Protein 3VGL (pdb70)

InterPro domains:
  IPR000600 ROK family [PF00480] (4-312)
  IPR000600 ROK family [PTHR18964] (4-310)
  IPR004654 Glucokinase ROK [TIGR00744] (5-311)
  IPR043129 ATPase, nucleotide binding domain [SSF53067] (2-312)
  IPR049874 ROK, conserved site [PS01125] (130-157)

GO terms:
  GO:0042802 identical protein binding (F, IPI)

CATH classification: 3.30.420.40 (+1 more: 3.30.420.40)

Nearest PDB structures (foldseek):
  3vgl-assembly1_A  TM=1.003E+00  e=1.283E-70  Streptomyces griseus subsp. griseus NBRC 13350
  2yhw-assembly1_A-2  TM=8.607E-01  e=1.891E-27  Homo sapiens
  3vov-assembly1_D  TM=7.567E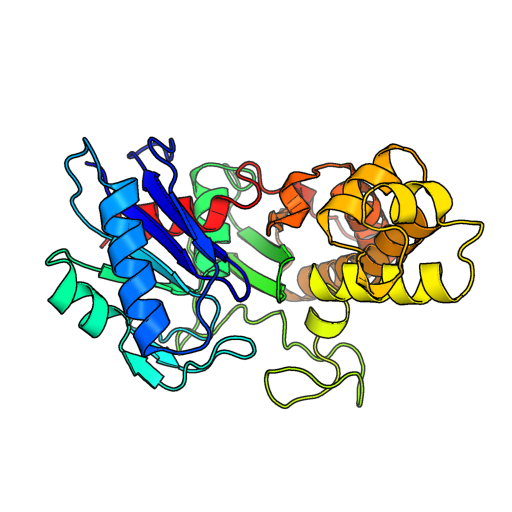-01  e=2.102E-29  Thermus thermophilus HB8
  2aa4-assembly1_B  TM=8.059E-01  e=8.871E-29  Escherichia coli
  1z05-assembly1_A-2  TM=8.069E-01  e=4.339E-24  Vibrio cholerae O1 biovar El Tor str. N16961

Foldseek 3Di:
DWAKFWEADLFKIWMFIADPLLDTDFIDIDTQDQAPVVNLVVVLVRCVRRCVPHDHAAYFYAYQAFAWPQQAFRCDHLRHPGHRHRNQVSNCVVPVHHYGHAHLQQLLVQLCCRNRDVDPFQWEKEWEAAPFIFIWTGHRNDTDQDDTRGPGRQQADAPDVVAPQTSRGDHRGLRCQAHLVNLLVQLLVLCVVCVVLCVQLCVVFVNDSVRRHSVSLLVCVVVPRPSSLVSLLSNLLSLLLSVLVVCVVGVTQEYEYAYQVLVSWCSNQVSNVVNVLVNNPDHPNDDDHYYGYTRCHNCSSRSSSRNVGVVD

Sequence (312 aa):
GLTIGVDIGGTKIAAGVVDEEGRILSTFKVATPPTAEGIVDAICAAVAGASEGHDVEAVGIGAAGYVDDKRATVLFAPNIDWRHEPLKDKVEQRVGLPVVVENDANAAAWGEYRFGAGQGHDDVICITLGTGLGGGIIIGNKLRRGRFGVAAEFGHIRVVPDGLLCGCGSQGCWEQYASGRALVRYAKQRANATPENAAVLLGLGDGSVDGIEGKHISEAARQGDPVAVDSFRELARWAGAGLADLASLFDPSAFIVGGGVSDEGELVLDPIRKSFRRWLIGGEWRPHAQVLAAQLGGKAGLVGAADLARQG

Structure (mmCIF, N/CA/C/O backbone):
data_3VGL
#
_entry.id   3VGL
#
_cell.length_a   69.580
_cell.length_b   87.730
_cell.length_c   125.390
_cell.angle_alpha   90.000
_cell.angle_beta   90.000
_cell.angle_gamma   90.000
#
_symmetry.space_group_name_H-M   'I 2 2 2'
#
loop_
_entity.id
_entity.type
_entity.pdbx_description
1 polymer Glucokinase
2 non-polymer 'ZINC ION'
3 non-polymer 'SODIUM ION'
4 non-polymer beta-D-glucopyranose
5 non-polymer 'PHOSPHOAMINOPHOSPHONIC ACID-ADENYLATE ESTER'
6 water water
#
loop_
_atom_site.group_PDB
_atom_site.id
_atom_site.type_symbol
_atom_site.label_atom_id
_atom_site.label_alt_id
_atom_site.label_comp_id
_atom_site.label_asym_id
_atom_site.label_entity_id
_atom_site.label_seq_id
_atom_site.pdbx_PDB_ins_code
_atom_site.Cartn_x
_atom_site.Cartn_y
_atom_site.Cartn_z
_atom_site.occupancy
_atom_site.B_iso_or_equiv
_atom_site.auth_seq_id
_atom_site.auth_comp_id
_atom_site.auth_asym_id
_atom_site.auth_atom_id
_atom_site.pdbx_PDB_model_num
ATOM 1 N N . GLY A 1 2 ? 11.761 21.435 44.759 1.00 36.42 2 GLY A N 1
ATOM 2 C CA . GLY A 1 2 ? 12.358 20.171 44.243 1.00 35.41 2 GLY A CA 1
ATOM 3 C C . GLY A 1 2 ? 12.558 20.246 42.748 1.00 33.26 2 GLY A C 1
ATOM 4 O O . GLY A 1 2 ? 12.688 21.338 42.178 1.00 34.04 2 GLY A O 1
ATOM 5 N N . LEU A 1 3 ? 12.575 19.083 42.106 1.00 31.63 3 LEU A N 1
ATOM 6 C CA . LEU A 1 3 ? 12.740 19.001 40.658 1.00 28.99 3 LEU A CA 1
ATOM 7 C C . LEU A 1 3 ? 11.409 18.774 39.971 1.00 27.88 3 LEU A C 1
ATOM 8 O O . LEU A 1 3 ? 10.563 18.029 40.457 1.00 28.29 3 LEU A O 1
ATOM 13 N N . THR A 1 4 ? 11.232 19.432 38.831 1.00 25.91 4 THR A N 1
ATOM 14 C CA . THR A 1 4 ? 10.088 19.175 37.959 1.00 25.57 4 THR A CA 1
ATOM 15 C C . THR A 1 4 ? 10.608 18.821 36.578 1.00 24.26 4 THR A C 1
ATOM 16 O O . THR A 1 4 ? 11.799 18.987 36.295 1.00 24.80 4 THR A O 1
ATOM 20 N N . ILE A 1 5 ? 9.722 18.320 35.723 1.00 23.40 5 ILE A N 1
ATOM 21 C CA . ILE A 1 5 ? 10.062 18.067 34.339 1.00 22.96 5 ILE A CA 1
ATOM 22 C C . ILE A 1 5 ? 9.377 19.111 33.478 1.00 22.03 5 ILE A C 1
ATOM 23 O O . ILE A 1 5 ? 8.224 19.425 33.715 1.00 22.15 5 ILE A O 1
ATOM 28 N N . GLY A 1 6 ? 10.110 19.668 32.518 1.00 20.00 6 GLY A N 1
ATOM 29 C CA . GLY A 1 6 ? 9.482 20.489 31.464 1.00 18.84 6 GLY A CA 1
ATOM 30 C C . GLY A 1 6 ? 9.456 19.695 30.167 1.00 18.50 6 GLY A C 1
ATOM 31 O O . GLY A 1 6 ? 10.422 19.003 29.839 1.00 17.87 6 GLY A O 1
ATOM 32 N N . VAL A 1 7 ? 8.344 19.779 29.419 1.00 18.16 7 VAL A N 1
ATOM 33 C CA . VAL A 1 7 ? 8.220 19.128 28.114 1.00 18.79 7 VAL A CA 1
ATOM 34 C C . VAL A 1 7 ? 7.763 20.166 27.087 1.00 18.78 7 VAL A C 1
ATOM 35 O O . VAL A 1 7 ? 6.674 20.734 27.230 1.00 20.75 7 VAL A O 1
ATOM 39 N N . ASP A 1 8 ? 8.590 20.429 26.076 1.00 17.44 8 ASP A N 1
ATOM 40 C CA . ASP A 1 8 ? 8.226 21.402 25.036 1.00 17.51 8 ASP A CA 1
ATOM 41 C C . ASP A 1 8 ? 7.769 20.596 23.840 1.00 17.54 8 ASP A C 1
ATOM 42 O O . ASP A 1 8 ? 8.541 19.806 23.285 1.00 17.82 8 ASP A O 1
ATOM 47 N N . ILE A 1 9 ? 6.493 20.751 23.470 1.00 16.95 9 ILE A N 1
ATOM 48 C CA . ILE A 1 9 ? 5.948 20.044 22.317 1.00 17.29 9 ILE A CA 1
ATOM 49 C C . ILE A 1 9 ? 5.736 21.018 21.174 1.00 16.51 9 ILE A C 1
ATOM 50 O O . ILE A 1 9 ? 4.808 21.848 21.205 1.00 16.33 9 ILE A O 1
ATOM 55 N N . GLY A 1 10 ? 6.613 20.916 20.185 1.00 16.23 10 GLY A N 1
ATOM 56 C CA . GLY A 1 10 ? 6.535 21.808 19.014 1.00 16.45 10 GLY A CA 1
ATOM 57 C C . GLY A 1 10 ? 6.020 21.066 17.795 1.00 16.49 10 GLY A C 1
ATOM 58 O O . GLY A 1 10 ? 5.786 19.863 17.835 1.00 16.83 10 GLY A O 1
ATOM 59 N N . GLY A 1 11 ? 5.827 21.802 16.699 1.00 16.78 11 GLY A N 1
ATOM 60 C CA . GLY A 1 11 ? 5.381 21.196 15.438 1.00 18.44 11 GLY A CA 1
ATOM 61 C C . GLY A 1 11 ? 6.315 20.112 14.912 1.00 19.69 11 GLY A C 1
ATOM 62 O O . GLY A 1 11 ? 5.869 19.200 14.215 1.00 21.98 11 GLY A O 1
ATOM 63 N N . THR A 1 12 ? 7.606 20.206 15.245 1.00 20.08 12 THR A N 1
ATOM 64 C CA . THR A 1 12 ? 8.616 19.301 14.702 1.00 21.31 12 THR A CA 1
ATOM 65 C C . THR A 1 12 ? 9.172 18.386 15.791 1.00 21.18 12 THR A C 1
ATOM 66 O O . THR A 1 12 ? 9.323 17.184 15.570 1.00 21.73 12 THR A O 1
ATOM 70 N N . LYS A 1 13 ? 9.464 18.962 16.959 1.00 20.45 13 LYS A N 1
ATOM 71 C CA . LYS A 1 13 ? 10.219 18.270 18.009 1.00 21.14 13 LYS A CA 1
ATOM 72 C C . LYS A 1 13 ? 9.532 18.302 19.359 1.00 20.19 13 LYS A C 1
ATOM 73 O O . LYS A 1 13 ? 8.898 19.287 19.732 1.00 18.54 13 LYS A O 1
ATOM 79 N N . ILE A 1 14 ? 9.718 17.224 20.115 1.00 20.24 14 ILE A N 1
ATOM 80 C CA . ILE A 1 14 ? 9.405 17.209 21.535 1.00 20.24 14 ILE A CA 1
ATOM 81 C C . ILE A 1 14 ? 10.715 17.163 22.315 1.00 21.06 14 ILE A C 1
ATOM 82 O O . ILE A 1 14 ? 11.610 16.373 21.998 1.00 21.68 14 ILE A O 1
ATOM 87 N N . ALA A 1 15 ? 10.846 18.037 23.306 1.00 20.52 15 ALA A N 1
ATOM 88 C CA . ALA A 1 15 ? 12.027 18.042 24.173 1.00 21.63 15 ALA A CA 1
ATOM 89 C C . ALA A 1 15 ? 11.612 18.105 25.625 1.00 21.67 15 ALA A C 1
ATOM 90 O O . ALA A 1 15 ? 10.754 18.896 26.000 1.00 21.34 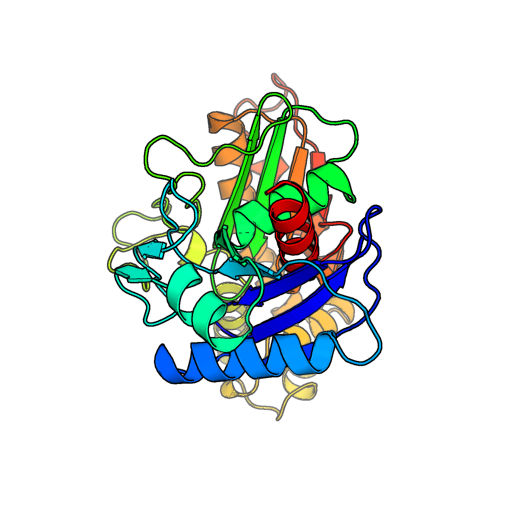15 ALA A O 1
ATOM 92 N N . ALA A 1 16 ? 12.250 17.275 26.455 1.00 22.25 16 ALA A N 1
ATOM 93 C CA . ALA A 1 16 ? 11.938 17.287 27.867 1.00 22.19 16 ALA A CA 1
ATOM 94 C C . ALA A 1 16 ? 13.214 17.286 28.684 1.00 22.04 16 ALA A C 1
ATOM 95 O O . ALA A 1 16 ? 14.282 16.870 28.211 1.00 23.36 16 ALA A O 1
ATOM 97 N N . GLY A 1 17 ? 13.099 17.787 29.900 1.00 20.98 17 GLY A N 1
ATOM 98 C CA . GLY A 1 17 ? 14.217 17.729 30.825 1.00 21.20 17 GLY A CA 1
ATOM 99 C C . GLY A 1 17 ? 13.810 17.995 32.240 1.00 21.43 17 GLY A C 1
ATOM 100 O O . GLY A 1 17 ? 12.802 18.646 32.501 1.00 20.07 17 GLY A O 1
ATOM 101 N N . VAL A 1 18 ? 14.608 17.463 33.169 1.00 21.14 18 VAL A N 1
ATOM 102 C CA . VAL A 1 18 ? 14.461 17.780 34.567 1.00 21.26 18 VAL A CA 1
ATOM 103 C C . VAL A 1 18 ? 15.124 19.129 34.805 1.00 21.68 18 VAL A C 1
ATOM 104 O O . VAL A 1 18 ? 16.214 19.389 34.294 1.00 22.55 18 VAL A O 1
ATOM 108 N N . VAL A 1 19 ? 14.430 19.994 35.527 1.00 22.52 19 VAL A N 1
ATOM 109 C CA . VAL A 1 19 ? 14.898 21.355 35.751 1.00 23.35 19 VAL A CA 1
ATOM 110 C C . VAL A 1 19 ? 14.822 21.649 37.231 1.00 25.33 19 VAL A C 1
ATOM 111 O O . VAL A 1 19 ? 13.801 21.364 37.884 1.00 25.29 19 VAL A O 1
ATOM 115 N N . ASP A 1 20 ? 15.918 22.194 37.768 1.00 26.79 20 ASP A N 1
ATOM 116 C CA . ASP A 1 20 ? 15.955 22.536 39.180 1.00 29.08 20 ASP A CA 1
ATOM 117 C C . ASP A 1 20 ? 15.410 23.929 39.422 1.00 29.83 20 ASP A C 1
ATOM 118 O O . ASP A 1 20 ? 14.953 24.591 38.482 1.00 28.48 20 ASP A O 1
ATOM 123 N N . GLU A 1 21 ? 15.465 24.362 40.681 1.00 31.38 21 GLU A N 1
ATOM 124 C CA . GLU A 1 21 ? 14.859 25.635 41.127 1.00 33.20 21 GLU A CA 1
ATOM 125 C C . GLU A 1 21 ? 15.547 26.870 40.555 1.00 32.63 21 GLU A C 1
ATOM 126 O O . GLU A 1 21 ? 14.951 27.939 40.502 1.00 32.44 21 GLU A O 1
ATOM 132 N N . GLU A 1 22 ? 16.796 26.714 40.122 1.00 33.61 22 GLU A N 1
ATOM 133 C CA . GLU A 1 22 ? 17.565 27.812 39.518 1.00 34.84 22 GLU A CA 1
ATOM 134 C C . GLU A 1 22 ? 17.576 27.738 37.983 1.00 32.68 22 GLU A C 1
ATOM 135 O O . GLU A 1 22 ? 18.339 28.460 37.318 1.00 32.66 22 GLU A O 1
ATOM 141 N N . GLY A 1 23 ? 16.716 26.872 37.435 1.00 31.60 23 GLY A N 1
ATOM 142 C CA . GLY A 1 23 ? 16.563 26.691 35.996 1.00 29.49 23 GLY A CA 1
ATOM 143 C C . GLY A 1 23 ? 17.705 25.945 35.338 1.00 29.69 23 GLY A C 1
ATOM 144 O O . GLY A 1 23 ? 17.886 26.028 34.127 1.00 29.84 23 GLY A O 1
ATOM 145 N N . ARG A 1 24 ? 18.486 25.215 36.131 1.00 29.04 24 ARG A N 1
ATOM 146 C CA . ARG A 1 24 ? 19.528 24.390 35.559 1.00 29.72 24 ARG A CA 1
ATOM 147 C C . ARG A 1 24 ? 18.853 23.164 34.990 1.00 28.49 24 ARG A C 1
ATOM 148 O O . ARG A 1 24 ? 18.001 22.552 35.636 1.00 28.59 24 ARG A O 1
ATOM 156 N N . ILE A 1 25 ? 19.243 22.819 33.775 1.00 27.85 25 ILE A N 1
ATOM 157 C CA . ILE A 1 25 ? 18.751 21.628 33.125 1.00 27.15 25 ILE A CA 1
ATOM 158 C C . ILE A 1 25 ? 19.640 20.452 33.571 1.00 28.06 25 ILE A C 1
ATOM 159 O O . ILE A 1 25 ? 20.872 20.494 33.413 1.00 28.67 25 ILE A O 1
ATOM 164 N N . LEU A 1 26 ? 19.014 19.439 34.166 1.00 27.50 26 LEU A N 1
ATOM 165 C CA . LEU A 1 26 ? 19.741 18.259 34.665 1.00 29.36 26 LEU A CA 1
ATOM 166 C C . LEU A 1 26 ? 19.666 17.025 33.777 1.00 29.03 26 LEU A C 1
ATOM 167 O O . LEU A 1 26 ? 20.413 16.068 33.990 1.00 30.11 26 LEU A O 1
ATOM 172 N N . SER A 1 27 ? 18.752 17.019 32.806 1.00 28.40 27 SER A N 1
ATOM 173 C CA . SER A 1 27 ? 18.665 15.915 31.860 1.00 28.62 27 SER A CA 1
ATOM 174 C C . SER A 1 27 ? 18.038 16.389 30.556 1.00 28.68 27 SER A C 1
ATOM 175 O O . SER A 1 27 ? 17.376 17.420 30.532 1.00 28.46 27 SER A O 1
ATOM 178 N N . THR A 1 28 ? 18.246 15.599 29.504 1.00 30.41 28 THR A N 1
ATOM 179 C CA . THR A 1 28 ? 17.782 15.910 28.148 1.00 31.79 28 THR A CA 1
ATOM 180 C C . THR A 1 28 ? 17.135 14.684 27.526 1.00 31.07 28 THR A C 1
ATOM 181 O O . THR A 1 28 ? 17.681 13.587 27.578 1.00 31.84 28 THR A O 1
ATOM 185 N N . PHE A 1 29 ? 15.958 14.868 26.931 1.00 29.66 29 PHE A N 1
ATOM 186 C CA . PHE A 1 29 ? 15.347 13.831 26.115 1.00 30.03 29 PHE A CA 1
ATOM 187 C C . PHE A 1 29 ? 14.742 14.519 24.898 1.00 28.64 29 PHE A C 1
ATOM 188 O O . PHE A 1 29 ? 14.162 15.583 25.033 1.00 28.88 29 PHE A O 1
ATOM 196 N N . LYS A 1 30 ? 14.944 13.945 23.716 1.00 27.96 30 LYS A N 1
ATOM 197 C CA . LYS A 1 30 ? 14.377 14.497 22.469 1.00 27.56 30 LYS A CA 1
ATOM 198 C C . LYS A 1 30 ? 13.725 13.399 21.645 1.00 26.53 30 LYS A C 1
ATOM 199 O O . LYS A 1 30 ? 14.240 12.284 21.560 1.00 27.30 30 LYS A O 1
ATOM 205 N N . VAL A 1 31 ? 12.591 13.709 21.023 1.00 24.89 31 VAL A N 1
ATOM 206 C CA . VAL A 1 31 ? 11.970 12.786 20.063 1.00 25.01 31 VAL A CA 1
ATOM 207 C C . VAL A 1 31 ? 11.164 13.625 19.080 1.00 24.48 31 VAL A C 1
ATOM 208 O O . VAL A 1 31 ? 10.710 14.702 19.438 1.00 23.71 31 VAL A O 1
ATOM 212 N N . ALA A 1 32 ? 10.976 13.126 17.858 1.00 24.59 32 ALA A N 1
ATOM 213 C CA . ALA A 1 32 ? 10.155 13.831 16.870 1.00 24.06 32 ALA A CA 1
ATOM 214 C C . ALA A 1 32 ? 8.683 13.834 17.290 1.00 23.38 32 ALA A C 1
ATOM 215 O O . ALA A 1 32 ? 8.170 12.862 17.855 1.00 24.40 32 ALA A O 1
ATOM 217 N N . THR A 1 33 ? 8.005 14.942 17.017 1.00 21.88 33 THR A N 1
ATOM 218 C CA . THR A 1 33 ? 6.581 15.043 17.282 1.00 21.44 33 THR A CA 1
ATOM 219 C C . THR A 1 33 ? 5.808 14.145 16.323 1.00 22.65 33 THR A C 1
ATOM 220 O O . THR A 1 33 ? 5.891 14.321 15.106 1.00 23.20 33 THR A O 1
ATOM 224 N N . PRO A 1 34 ? 5.048 13.184 16.870 1.00 22.99 34 PRO A N 1
ATOM 225 C CA . PRO A 1 34 ? 4.225 12.307 16.032 1.00 24.02 34 PRO A CA 1
ATOM 226 C C . PRO A 1 34 ? 3.044 13.052 15.410 1.00 24.74 34 PRO A C 1
ATOM 227 O O . PRO A 1 34 ? 2.648 14.107 15.912 1.00 23.56 34 PRO A O 1
ATOM 231 N N . PRO A 1 35 ? 2.471 12.494 14.326 1.00 25.99 35 PRO A N 1
ATOM 232 C CA . PRO A 1 35 ? 1.405 13.169 13.590 1.00 26.42 35 PRO A CA 1
ATOM 233 C C . PRO A 1 35 ? -0.002 13.129 14.204 1.00 26.93 35 PRO A C 1
ATOM 234 O O . PRO A 1 35 ? -0.874 13.890 13.765 1.00 27.33 35 PRO A O 1
ATOM 238 N N . THR A 1 36 ? -0.243 12.261 15.186 1.00 27.75 36 THR A N 1
ATOM 239 C CA . THR A 1 36 ? -1.587 12.180 15.792 1.00 28.23 36 THR A CA 1
ATOM 240 C C . THR A 1 36 ? -1.561 12.546 17.267 1.00 27.66 36 THR A C 1
ATOM 241 O O . THR A 1 36 ? -0.542 12.369 17.939 1.00 27.43 36 THR A O 1
ATOM 245 N N . ALA A 1 37 ? -2.695 13.036 17.762 1.00 27.86 37 ALA A N 1
ATOM 246 C CA . ALA A 1 37 ? -2.833 13.441 19.158 1.00 28.00 37 ALA A CA 1
ATOM 247 C C . ALA A 1 37 ? -2.550 12.287 20.121 1.00 28.79 37 ALA A C 1
ATOM 248 O O . ALA A 1 37 ? -1.932 12.483 21.173 1.00 28.02 37 ALA A O 1
ATOM 250 N N . GLU A 1 38 ? -3.001 11.085 19.755 1.00 29.43 38 GLU A N 1
ATOM 251 C CA . GLU A 1 38 ? -2.771 9.901 20.585 1.00 30.42 38 GLU A CA 1
ATOM 252 C C . GLU A 1 38 ? -1.285 9.516 20.599 1.00 29.49 38 GLU A C 1
ATOM 253 O O . GLU A 1 38 ? -0.729 9.168 21.650 1.00 29.79 38 GLU A O 1
ATOM 259 N N . GLY A 1 39 ? -0.644 9.593 19.435 1.00 28.25 39 GLY A N 1
ATOM 260 C CA . GLY A 1 39 ? 0.788 9.356 19.327 1.00 26.79 39 GLY A CA 1
ATOM 261 C C . GLY A 1 39 ? 1.584 10.383 20.111 1.00 25.31 39 GLY A C 1
ATOM 262 O O . GLY A 1 39 ? 2.610 10.052 20.709 1.00 25.21 39 GLY A O 1
ATOM 263 N N . ILE A 1 40 ? 1.103 11.628 20.119 1.00 24.33 40 ILE A N 1
ATOM 264 C CA . ILE A 1 40 ? 1.748 12.688 20.918 1.00 23.72 40 ILE A CA 1
ATOM 265 C C . ILE A 1 40 ? 1.674 12.394 22.415 1.00 24.11 40 ILE A C 1
ATOM 266 O O . ILE A 1 40 ? 2.658 12.577 23.127 1.00 23.15 40 ILE A O 1
ATOM 271 N N . VAL A 1 41 ? 0.527 11.922 22.903 1.00 24.50 41 VAL A N 1
ATOM 272 C CA . VAL A 1 41 ? 0.458 11.556 24.323 1.00 24.83 41 VAL A CA 1
ATOM 273 C C . VAL A 1 41 ? 1.457 10.441 24.653 1.00 25.20 41 VAL A C 1
ATOM 274 O O . VAL A 1 41 ? 2.161 10.524 25.662 1.00 24.78 41 VAL A O 1
ATOM 278 N N . ASP A 1 42 ? 1.559 9.431 23.786 1.00 25.35 42 ASP A N 1
ATOM 279 C CA . ASP A 1 42 ? 2.560 8.368 23.953 1.00 26.53 42 ASP A CA 1
ATOM 280 C C . ASP A 1 42 ? 3.980 8.935 24.029 1.00 25.64 42 ASP A C 1
ATOM 281 O O . ASP A 1 42 ? 4.754 8.542 24.897 1.00 25.49 42 ASP A O 1
ATOM 286 N N . ALA A 1 43 ? 4.306 9.856 23.111 1.00 24.77 43 ALA A N 1
ATOM 287 C CA . ALA A 1 43 ? 5.624 10.478 23.051 1.00 23.65 43 ALA A CA 1
ATOM 288 C C . ALA A 1 43 ? 5.915 11.340 24.275 1.00 22.69 43 ALA A C 1
ATOM 289 O O . ALA A 1 43 ? 7.048 11.377 24.749 1.00 22.51 43 ALA A O 1
ATOM 291 N N . ILE A 1 44 ? 4.897 12.042 24.774 1.00 23.06 44 ILE A N 1
ATOM 292 C CA . ILE A 1 44 ? 5.049 12.817 26.016 1.00 22.98 44 ILE A CA 1
ATOM 293 C C . ILE A 1 44 ? 5.410 11.891 27.164 1.00 24.07 44 ILE A C 1
ATOM 294 O O . ILE A 1 44 ? 6.304 12.185 27.951 1.00 24.31 44 ILE A O 1
ATOM 299 N N . CYS A 1 45 ? 4.714 10.767 27.250 1.00 25.03 45 CYS A N 1
ATOM 300 C CA . CYS A 1 45 ? 5.013 9.790 28.289 1.00 26.11 45 CYS A CA 1
ATOM 301 C C . CYS A 1 45 ? 6.431 9.229 28.168 1.00 25.55 45 CYS A C 1
ATOM 302 O O . CYS A 1 45 ? 7.129 9.076 29.185 1.00 25.40 45 CYS A O 1
ATOM 305 N N . ALA A 1 46 ? 6.865 8.946 26.940 1.00 24.66 46 ALA A N 1
ATOM 306 C CA . ALA A 1 46 ? 8.236 8.475 26.695 1.00 24.80 46 ALA A CA 1
ATOM 307 C C . ALA A 1 46 ? 9.274 9.538 27.064 1.00 24.18 46 ALA A C 1
ATOM 308 O O . ALA A 1 46 ? 10.324 9.223 27.644 1.00 24.61 46 ALA A O 1
ATOM 310 N N . ALA A 1 47 ? 8.978 10.787 26.707 1.00 23.21 47 ALA A N 1
ATOM 311 C CA . ALA A 1 47 ? 9.851 11.919 27.047 1.00 23.31 47 ALA A CA 1
ATOM 312 C C . ALA A 1 47 ? 9.979 12.132 28.551 1.00 23.33 47 ALA A C 1
ATOM 313 O O . ALA A 1 47 ? 11.090 12.332 29.077 1.00 23.66 47 ALA A O 1
ATOM 315 N N . VAL A 1 48 ? 8.847 12.090 29.250 1.00 23.25 48 VAL A N 1
ATOM 316 C CA . VAL A 1 48 ? 8.849 12.223 30.708 1.00 23.75 48 VAL A CA 1
ATOM 317 C C . VAL A 1 48 ? 9.654 11.077 31.336 1.00 24.75 48 VAL A C 1
ATOM 318 O O . VAL A 1 48 ? 10.520 11.327 32.169 1.00 24.66 48 VAL A O 1
ATOM 322 N N . ALA A 1 49 ? 9.394 9.845 30.914 1.00 25.05 49 ALA A N 1
ATOM 323 C CA . ALA A 1 49 ? 10.130 8.678 31.434 1.00 26.40 49 ALA A CA 1
ATOM 324 C C . ALA A 1 49 ? 11.645 8.777 31.188 1.00 26.66 49 ALA A C 1
ATOM 325 O O . ALA A 1 49 ? 12.460 8.546 32.103 1.00 27.32 49 ALA A O 1
ATOM 327 N N . GLY A 1 50 ? 12.015 9.145 29.960 1.00 25.90 50 GLY A N 1
ATOM 328 C CA . GLY A 1 50 ? 13.426 9.295 29.591 1.00 25.76 50 GLY A CA 1
ATOM 329 C C . GLY A 1 50 ? 14.143 10.399 30.343 1.00 25.40 50 GLY A C 1
ATOM 330 O O . GLY A 1 50 ? 15.244 10.202 30.864 1.00 26.79 50 GLY A O 1
ATOM 331 N N . ALA A 1 51 ? 13.532 11.580 30.407 1.00 23.83 51 ALA A N 1
ATOM 332 C CA . ALA A 1 51 ? 14.155 12.708 31.111 1.00 23.24 51 ALA A CA 1
ATOM 333 C C . ALA A 1 51 ? 14.219 12.479 32.635 1.00 23.85 51 ALA A C 1
ATOM 334 O O . ALA A 1 51 ? 15.130 12.964 33.311 1.00 24.98 51 ALA A O 1
ATOM 336 N N . SER A 1 52 ? 13.271 11.692 33.150 1.00 24.09 52 SER A N 1
ATOM 337 C CA . SER A 1 52 ? 13.134 11.494 34.592 1.00 25.87 52 SER A CA 1
ATOM 338 C C . SER A 1 52 ? 14.133 10.484 35.139 1.00 25.72 52 SER A C 1
ATOM 339 O O . SER A 1 52 ? 14.295 10.415 36.345 1.00 26.51 52 SER A O 1
ATOM 342 N N . GLU A 1 53 ? 14.778 9.705 34.264 1.00 25.48 53 GLU A N 1
ATOM 343 C CA . GLU A 1 53 ? 15.752 8.667 34.698 1.00 26.21 53 GLU A CA 1
ATOM 344 C C . GLU A 1 53 ? 16.738 9.217 35.705 1.00 25.93 53 GLU A C 1
ATOM 345 O O . GLU A 1 53 ? 17.455 10.164 35.405 1.00 25.24 53 GLU A O 1
ATOM 351 N N . GLY A 1 54 ? 16.781 8.604 36.893 1.00 25.90 54 GLY A N 1
ATOM 352 C CA . GLY A 1 54 ? 17.698 9.012 37.952 1.00 26.50 54 GLY A CA 1
ATOM 353 C C . GLY A 1 54 ? 17.243 10.114 38.881 1.00 26.83 54 GLY A C 1
ATOM 354 O O . GLY A 1 54 ? 17.947 10.438 39.844 1.00 26.12 54 GLY A O 1
ATOM 355 N N . HIS A 1 55 ? 16.074 10.694 38.619 1.00 26.97 55 HIS A N 1
ATOM 356 C CA . HIS A 1 55 ? 15.692 11.907 39.342 1.00 28.26 55 HIS A CA 1
ATOM 357 C C . HIS A 1 55 ? 14.355 11.768 40.039 1.00 29.18 55 HIS A C 1
ATOM 358 O O . HIS A 1 55 ? 13.431 11.168 39.509 1.00 28.98 55 HIS A O 1
ATOM 365 N N . ASP A 1 56 ? 14.259 12.369 41.221 1.00 31.25 56 ASP A N 1
ATOM 366 C CA . ASP A 1 56 ? 12.991 12.457 41.936 1.00 32.94 56 ASP A CA 1
ATOM 367 C C . ASP A 1 56 ? 12.220 13.690 41.428 1.00 32.30 56 ASP A C 1
ATOM 368 O O . ASP A 1 56 ? 12.616 14.826 41.688 1.00 32.79 56 ASP A O 1
ATOM 373 N N . VAL A 1 57 ? 11.132 13.438 40.705 1.00 33.21 57 VAL A N 1
ATOM 374 C CA . VAL A 1 57 ? 10.366 14.484 40.000 1.00 33.23 57 VAL A CA 1
ATOM 375 C C . VAL A 1 57 ? 8.977 14.702 40.615 1.00 33.36 57 VAL A C 1
ATOM 376 O O . VAL A 1 57 ? 8.228 13.744 40.826 1.00 34.40 57 VAL A O 1
ATOM 380 N N . GLU A 1 58 ? 8.633 15.972 40.840 1.00 33.24 58 GLU A N 1
ATOM 381 C CA . GLU A 1 58 ? 7.444 16.387 41.591 1.00 33.44 58 GLU A CA 1
ATOM 382 C C . GLU A 1 58 ? 6.238 16.776 40.720 1.00 32.10 58 GLU A C 1
ATOM 383 O O . GLU A 1 58 ? 5.080 16.642 41.137 1.00 32.15 58 GLU A O 1
ATOM 389 N N . ALA A 1 59 ? 6.512 17.278 39.518 1.00 29.40 59 ALA A N 1
ATOM 390 C CA . ALA A 1 59 ? 5.448 17.748 38.634 1.00 27.91 59 ALA A CA 1
ATOM 391 C C . ALA A 1 59 ? 5.946 17.781 37.206 1.00 25.77 59 ALA A C 1
ATOM 392 O O . ALA A 1 59 ? 7.149 17.734 36.975 1.00 25.58 59 ALA A O 1
ATOM 394 N N . VAL A 1 60 ? 5.014 17.919 36.266 1.00 24.90 60 VAL A N 1
ATOM 395 C CA . VAL A 1 60 ? 5.320 18.026 34.828 1.00 23.36 60 VAL A CA 1
ATOM 396 C C . VAL A 1 60 ? 4.698 19.315 34.292 1.00 23.04 60 VAL A C 1
ATOM 397 O O . VAL A 1 60 ? 3.504 19.552 34.472 1.00 23.60 60 VAL A O 1
ATOM 401 N N . GLY A 1 61 ? 5.513 20.153 33.654 1.00 21.15 61 GLY A N 1
ATOM 402 C CA . GLY A 1 61 ? 4.989 21.312 32.914 1.00 20.89 61 GLY A CA 1
ATOM 403 C C . GLY A 1 61 ? 5.139 21.050 31.432 1.00 19.56 61 GLY A C 1
ATOM 404 O O . GLY A 1 61 ? 6.214 20.684 30.968 1.00 19.53 61 GLY A O 1
ATOM 405 N N . ILE A 1 62 ? 4.066 21.288 30.677 1.00 18.97 62 ILE A N 1
ATOM 406 C CA . ILE A 1 62 ? 4.065 21.107 29.244 1.00 19.16 62 ILE A CA 1
ATOM 407 C C . ILE A 1 62 ? 3.979 22.486 28.611 1.00 18.20 62 ILE A C 1
ATOM 408 O O . ILE A 1 62 ? 3.093 23.271 28.976 1.00 19.71 62 ILE A O 1
ATOM 413 N N . GLY A 1 63 ? 4.918 22.789 27.715 1.00 16.62 63 GLY A N 1
ATOM 414 C CA . GLY A 1 63 ? 4.798 23.972 26.827 1.00 15.85 63 GLY A CA 1
ATOM 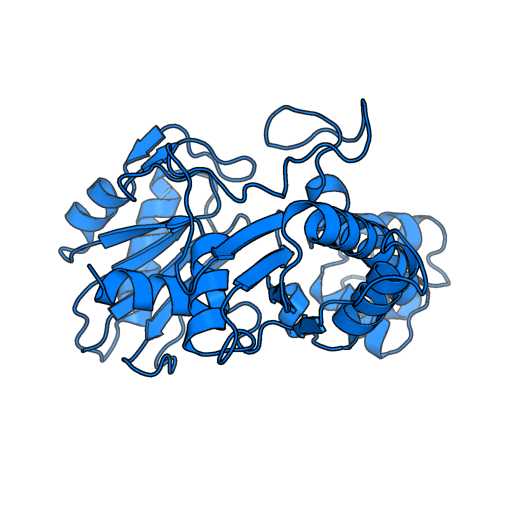415 C C . GLY A 1 63 ? 4.326 23.456 25.478 1.00 15.60 63 GLY A C 1
ATOM 416 O O . GLY A 1 63 ? 5.084 22.779 24.784 1.00 16.39 63 GLY A O 1
ATOM 417 N N . ALA A 1 64 ? 3.076 23.761 25.117 1.00 14.67 64 ALA A N 1
ATOM 418 C CA . ALA A 1 64 ? 2.457 23.177 23.947 1.00 14.86 64 ALA A CA 1
ATOM 419 C C . ALA A 1 64 ? 2.338 24.214 22.840 1.00 14.84 64 ALA A C 1
ATOM 420 O O . ALA A 1 64 ? 1.885 25.312 23.100 1.00 15.29 64 ALA A O 1
ATOM 422 N N . ALA A 1 65 ? 2.689 23.829 21.613 1.00 14.42 65 ALA A N 1
ATOM 423 C CA . ALA A 1 65 ? 2.600 24.734 20.458 1.00 14.24 65 ALA A CA 1
ATOM 424 C C . ALA A 1 65 ? 1.150 24.887 19.953 1.00 14.32 65 ALA A C 1
ATOM 425 O O . ALA A 1 65 ? 0.792 24.434 18.863 1.00 16.10 65 ALA A O 1
ATOM 427 N N . GLY A 1 66 ? 0.327 25.548 20.745 1.00 15.23 66 GLY A N 1
ATOM 428 C CA . GLY A 1 66 ? -1.023 25.869 20.298 1.00 14.63 66 GLY A CA 1
ATOM 429 C C . GLY A 1 66 ? -1.688 26.843 21.238 1.00 15.57 66 GLY A C 1
ATOM 430 O O . GLY A 1 66 ? -1.090 27.281 22.225 1.00 14.41 66 GLY A O 1
ATOM 431 N N . TYR A 1 67 ? -2.947 27.164 20.913 1.00 15.44 67 TYR A N 1
ATOM 432 C CA . TYR A 1 67 ? -3.782 28.052 21.716 1.00 16.46 67 TYR A CA 1
ATOM 433 C C . TYR A 1 67 ? -4.201 27.259 22.954 1.00 17.46 67 TYR A C 1
ATOM 434 O O . TYR A 1 67 ? -4.931 26.275 22.835 1.00 18.88 67 TYR A O 1
ATOM 443 N N . VAL A 1 68 ? -3.700 27.676 24.116 1.00 17.39 68 VAL A N 1
ATOM 444 C CA . VAL A 1 68 ? -4.007 27.022 25.396 1.00 18.69 68 VAL A CA 1
ATOM 445 C C . VAL A 1 68 ? -5.007 27.862 26.184 1.00 20.48 68 VAL A C 1
ATOM 446 O O . VAL A 1 68 ? -4.898 29.096 26.227 1.00 20.00 68 VAL A O 1
ATOM 450 N N . ASP A 1 69 ? -5.959 27.189 26.827 1.00 22.41 69 ASP A N 1
ATOM 451 C CA . ASP A 1 69 ? -7.030 27.870 27.575 1.00 24.72 69 ASP A CA 1
ATOM 452 C C . ASP A 1 69 ? -6.580 28.545 28.882 1.00 24.97 69 ASP A C 1
ATOM 453 O O . ASP A 1 69 ? -5.464 28.324 29.344 1.00 24.45 69 ASP A O 1
ATOM 458 N N . ASP A 1 70 ? -7.453 29.366 29.476 1.00 25.63 70 ASP A N 1
ATOM 459 C CA . ASP A 1 70 ? -7.099 30.138 30.680 1.00 27.43 70 ASP A CA 1
ATOM 460 C C . ASP A 1 70 ? -6.905 29.258 31.923 1.00 27.32 70 ASP A C 1
ATOM 461 O O . ASP A 1 70 ? -6.250 29.662 32.888 1.00 28.58 70 ASP A O 1
ATOM 466 N N . LYS A 1 71 ? -7.482 28.064 31.879 1.00 27.63 71 LYS A N 1
ATOM 467 C CA . LYS A 1 71 ? -7.311 27.065 32.940 1.00 28.80 71 LYS A CA 1
ATOM 468 C C . LYS A 1 71 ? -6.003 26.269 32.811 1.00 28.02 71 LYS A C 1
ATOM 469 O O . LYS A 1 71 ? -5.700 25.424 33.656 1.00 27.64 71 LYS A O 1
ATOM 475 N N . ARG A 1 72 ? -5.230 26.532 31.756 1.00 26.85 72 ARG A N 1
ATOM 476 C CA . ARG A 1 72 ? -3.915 25.895 31.585 1.00 26.29 72 ARG A CA 1
ATOM 477 C C . ARG A 1 72 ? -4.004 24.363 31.587 1.00 26.09 72 ARG A C 1
ATOM 478 O O . ARG A 1 72 ? -3.238 23.669 32.279 1.00 26.18 72 ARG A O 1
ATOM 486 N N . ALA A 1 73 ? -4.953 23.846 30.811 1.00 25.84 73 ALA A N 1
ATOM 487 C CA . ALA A 1 73 ? -5.244 22.413 30.801 1.00 26.46 73 ALA A CA 1
ATOM 488 C C . ALA A 1 73 ? -5.526 21.814 29.425 1.00 26.01 73 ALA A C 1
ATOM 489 O O . ALA A 1 73 ? -5.382 20.604 29.221 1.00 25.33 73 ALA A O 1
ATOM 491 N N . THR A 1 74 ? -5.933 22.664 28.487 1.00 25.55 74 THR A N 1
ATOM 492 C CA . THR A 1 74 ? -6.454 22.213 27.214 1.00 25.28 74 THR A CA 1
ATOM 493 C C . THR A 1 74 ? -5.845 23.012 26.075 1.00 23.55 74 THR A C 1
ATOM 494 O O . THR A 1 74 ? -5.746 24.234 26.155 1.00 23.39 74 THR A O 1
ATOM 498 N N . VAL A 1 75 ? -5.420 22.304 25.034 1.00 22.26 75 VAL A N 1
ATOM 499 C CA . VAL A 1 75 ? -5.016 22.967 23.784 1.00 21.26 75 VAL A CA 1
ATOM 500 C C . VAL A 1 75 ? -6.275 23.172 22.930 1.00 21.70 75 VAL A C 1
ATOM 501 O O . VAL A 1 75 ? -6.784 22.224 22.343 1.00 22.94 75 VAL A O 1
ATOM 505 N N . LEU A 1 76 ? -6.764 24.411 22.888 1.00 22.25 76 LEU A N 1
ATOM 506 C CA . LEU A 1 76 ? -8.005 24.770 22.157 1.00 21.99 76 LEU A CA 1
ATOM 507 C C . LEU A 1 76 ? -7.854 24.548 20.657 1.00 22.36 76 LEU A C 1
ATOM 508 O O . LEU A 1 76 ? -8.759 24.047 19.995 1.00 22.34 76 LEU A O 1
ATOM 513 N N . PHE A 1 77 ? -6.695 24.914 20.118 1.00 21.32 77 PHE A N 1
ATOM 514 C CA . PHE A 1 77 ? -6.520 25.013 18.674 1.00 21.98 77 PHE A CA 1
ATOM 515 C C . PHE A 1 77 ? -5.002 25.009 18.408 1.00 20.69 77 PHE A C 1
ATOM 516 O O . PHE A 1 77 ? -4.260 25.687 19.117 1.00 21.24 77 PHE A O 1
ATOM 524 N N . ALA A 1 78 ? -4.535 24.230 17.428 1.00 20.29 78 ALA A N 1
ATOM 525 C CA . ALA A 1 78 ? -3.113 24.353 16.981 1.00 19.35 78 ALA A CA 1
ATOM 526 C C . ALA A 1 78 ? -2.995 24.358 15.458 1.00 18.68 78 ALA A C 1
ATOM 527 O O . ALA A 1 78 ? -3.604 23.529 14.800 1.00 20.00 78 ALA A O 1
ATOM 529 N N . PRO A 1 79 ? -2.223 25.309 14.887 1.00 16.86 79 PRO A N 1
ATOM 530 C CA . PRO A 1 79 ? -2.131 25.354 13.428 1.00 16.53 79 PRO A CA 1
ATOM 531 C C . PRO A 1 79 ? -1.248 24.287 12.797 1.00 15.75 79 PRO A C 1
ATOM 532 O O . PRO A 1 79 ? -1.469 23.925 11.626 1.00 16.57 79 PRO A O 1
ATOM 536 N N . ASN A 1 80 ? -0.251 23.786 13.532 1.00 15.21 80 ASN A N 1
ATOM 537 C CA . ASN A 1 80 ? 0.747 22.906 12.943 1.00 15.46 80 ASN A CA 1
ATOM 538 C C . ASN A 1 80 ? 0.803 21.524 13.613 1.00 16.90 80 ASN A C 1
ATOM 539 O O . ASN A 1 80 ? 1.675 20.732 13.320 1.00 18.53 80 ASN A O 1
ATOM 544 N N . ILE A 1 81 ? -0.148 21.279 14.508 1.00 18.10 81 ILE A N 1
ATOM 545 C CA . ILE A 1 81 ? -0.289 20.000 15.213 1.00 19.79 81 ILE A CA 1
ATOM 546 C C . ILE A 1 81 ? -1.796 19.705 15.220 1.00 21.51 81 ILE A C 1
ATOM 547 O O . ILE A 1 81 ? -2.602 20.616 15.336 1.00 21.40 81 ILE A O 1
ATOM 552 N N . ASP A 1 82 ? -2.179 18.435 15.167 1.00 24.92 82 ASP A N 1
ATOM 553 C CA . ASP A 1 82 ? -3.611 18.094 15.130 1.00 27.33 82 ASP A CA 1
ATOM 554 C C . ASP A 1 82 ? -4.253 18.060 16.531 1.00 27.42 82 ASP A C 1
ATOM 555 O O . ASP A 1 82 ? -4.563 16.992 17.097 1.00 29.79 82 ASP A O 1
ATOM 560 N N . TRP A 1 83 ? -4.435 19.250 17.086 1.00 26.46 83 TRP A N 1
ATOM 561 C CA . TRP A 1 83 ? -5.075 19.434 18.382 1.00 25.58 83 TRP A CA 1
ATOM 562 C C . TRP A 1 83 ? -6.308 20.324 18.195 1.00 25.40 83 TRP A C 1
ATOM 563 O O . TRP A 1 83 ? -6.208 21.438 17.680 1.00 24.78 83 TRP A O 1
ATOM 574 N N . ARG A 1 84 ? -7.471 19.839 18.627 1.00 25.76 84 ARG A N 1
ATOM 575 C CA . ARG A 1 84 ? -8.666 20.672 18.684 1.00 25.91 84 ARG A CA 1
ATOM 576 C C . ARG A 1 84 ? -9.354 20.355 20.006 1.00 26.72 84 ARG A C 1
ATOM 577 O O . ARG A 1 84 ? -9.846 19.243 20.183 1.00 28.01 84 ARG A O 1
ATOM 585 N N . HIS A 1 85 ? -9.389 21.335 20.913 1.00 26.20 85 HIS A N 1
ATOM 586 C CA . HIS A 1 85 ? -9.968 21.166 22.257 1.00 26.97 85 HIS A CA 1
ATOM 587 C C . HIS A 1 85 ? -9.403 19.901 22.921 1.00 27.57 85 HIS A C 1
ATOM 588 O O . HIS A 1 85 ? -10.143 19.057 23.466 1.00 29.47 85 HIS A O 1
ATOM 595 N N . GLU A 1 86 ? -8.077 19.790 22.894 1.00 27.40 86 GLU A N 1
ATOM 596 C CA . GLU A 1 86 ? -7.370 18.627 23.423 1.00 27.40 86 GLU A CA 1
ATOM 597 C C . GLU A 1 86 ? -7.108 18.728 24.944 1.00 27.99 86 GLU A C 1
ATOM 598 O O . GLU A 1 86 ? -6.337 19.584 25.387 1.00 26.42 86 GLU A O 1
ATOM 604 N N . PRO A 1 87 ? -7.731 17.837 25.753 1.00 28.44 87 PRO A N 1
ATOM 605 C CA . PRO A 1 87 ? -7.524 17.849 27.203 1.00 28.36 87 PRO A CA 1
ATOM 606 C C . PRO A 1 87 ? -6.184 17.223 27.601 1.00 27.77 87 PRO A C 1
ATOM 607 O O . PRO A 1 87 ? -6.106 16.135 28.196 1.00 28.02 87 PRO A O 1
ATOM 611 N N . LEU A 1 88 ? -5.123 17.953 27.307 1.00 26.06 88 LEU A N 1
ATOM 612 C CA . LEU A 1 88 ? -3.789 17.435 27.469 1.00 25.26 88 LEU A CA 1
ATOM 613 C C . LEU A 1 88 ? -3.419 17.189 28.929 1.00 25.63 88 LEU A C 1
ATOM 614 O O . LEU A 1 88 ? -2.816 16.168 29.247 1.00 25.48 88 LEU A O 1
ATOM 619 N N . LYS A 1 89 ? -3.777 18.125 29.808 1.00 25.96 89 LYS A N 1
ATOM 620 C CA . LYS A 1 89 ? -3.515 17.963 31.239 1.00 26.64 89 LYS A CA 1
ATOM 621 C C . LYS A 1 89 ? -4.093 16.647 31.756 1.00 27.41 89 LYS A C 1
ATOM 622 O O . LYS A 1 89 ? -3.389 15.860 32.384 1.00 28.03 89 LYS A O 1
ATOM 628 N N . ASP A 1 90 ? -5.368 16.418 31.460 1.00 28.42 90 ASP A N 1
ATOM 629 C CA . ASP A 1 90 ? -6.062 15.232 31.972 1.00 30.17 90 ASP A CA 1
ATOM 630 C C . ASP A 1 90 ? -5.439 13.946 31.451 1.00 30.20 90 ASP A C 1
ATOM 631 O O . ASP A 1 90 ? -5.219 13.007 32.214 1.00 31.15 90 ASP A O 1
ATOM 636 N N . LYS A 1 91 ? -5.153 13.912 30.149 1.00 29.62 91 LYS A N 1
ATOM 637 C CA . LYS A 1 91 ? -4.589 12.721 29.517 1.00 29.76 91 LYS A CA 1
ATOM 638 C C . LYS A 1 91 ? -3.197 12.367 30.040 1.00 29.63 91 LYS A C 1
ATOM 639 O O . LYS A 1 91 ? -2.891 11.202 30.284 1.00 30.31 91 LYS A O 1
ATOM 645 N N . VAL A 1 92 ? -2.353 13.377 30.224 1.00 28.30 92 VAL A N 1
ATOM 646 C CA . VAL A 1 92 ? -1.004 13.137 30.716 1.00 28.10 92 VAL A CA 1
ATOM 647 C C . VAL A 1 92 ? -1.010 12.815 32.219 1.00 28.95 92 VAL A C 1
ATOM 648 O O . VAL A 1 92 ? -0.223 11.980 32.676 1.00 29.17 92 VAL A O 1
ATOM 652 N N . GLU A 1 93 ? -1.890 13.467 32.981 1.00 29.89 93 GLU A N 1
ATOM 653 C CA . GLU A 1 93 ? -1.963 13.219 34.433 1.00 31.96 93 GLU A CA 1
ATOM 654 C C . GLU A 1 93 ? -2.339 11.783 34.711 1.00 33.82 93 GLU A C 1
ATOM 655 O O . GLU A 1 93 ? -1.740 11.128 35.565 1.00 34.23 93 GLU A O 1
ATOM 661 N N . GLN A 1 94 ? -3.315 11.279 33.968 1.00 35.47 94 GLN A N 1
ATOM 662 C CA . GLN A 1 94 ? -3.784 9.927 34.230 1.00 37.89 94 GLN A CA 1
ATOM 663 C C . GLN A 1 94 ? -2.727 8.878 33.840 1.00 38.05 94 GLN A C 1
ATOM 664 O O . GLN A 1 94 ? -2.683 7.797 34.427 1.00 38.77 94 GLN A O 1
ATOM 670 N N . ARG A 1 95 ? -1.840 9.217 32.903 1.00 37.55 95 ARG A N 1
ATOM 671 C CA . ARG A 1 95 ? -0.780 8.285 32.493 1.00 38.05 95 ARG A CA 1
ATOM 672 C C . ARG A 1 95 ? 0.562 8.375 33.231 1.00 37.89 95 ARG A C 1
ATOM 673 O O . ARG A 1 95 ? 1.210 7.345 33.444 1.00 38.52 95 ARG A O 1
ATOM 681 N N . VAL A 1 96 ? 0.979 9.577 33.623 1.00 37.03 96 VAL A N 1
ATOM 682 C CA . VAL A 1 96 ? 2.244 9.726 34.358 1.00 36.97 96 VAL A CA 1
ATOM 683 C C . VAL A 1 96 ? 2.067 9.712 35.883 1.00 37.30 96 VAL A C 1
ATOM 684 O O . VAL A 1 96 ? 3.013 9.428 36.611 1.00 37.96 96 VAL A O 1
ATOM 688 N N . GLY A 1 97 ? 0.862 10.030 36.356 1.00 37.39 97 GLY A N 1
ATOM 689 C CA . GLY A 1 97 ? 0.568 10.009 37.791 1.00 37.18 97 GLY A CA 1
ATOM 690 C C . GLY A 1 97 ? 1.222 11.131 38.576 1.00 36.54 97 GLY A C 1
ATOM 691 O O . GLY A 1 97 ? 1.463 11.004 39.775 1.00 37.05 97 GLY A O 1
ATOM 692 N N . LEU A 1 98 ? 1.509 12.234 37.885 1.00 34.64 98 LEU A N 1
ATOM 693 C CA . LEU A 1 98 ? 2.061 13.436 38.502 1.00 33.96 98 LEU A CA 1
ATOM 694 C C . LEU A 1 98 ? 1.173 14.621 38.115 1.00 32.82 98 LEU A C 1
ATOM 695 O O . LEU A 1 98 ? 0.503 14.560 37.079 1.00 32.49 98 LEU A O 1
ATOM 700 N N . PRO A 1 99 ? 1.143 15.684 38.952 1.00 32.32 99 PRO A N 1
ATOM 701 C CA . PRO A 1 99 ? 0.415 16.893 38.561 1.00 31.40 99 PRO A CA 1
ATOM 702 C C . PRO A 1 99 ? 1.025 17.494 37.298 1.00 29.07 99 PRO A C 1
ATOM 703 O O . PRO A 1 99 ? 2.251 17.482 37.132 1.00 28.44 99 PRO A O 1
ATOM 707 N N . VAL A 1 100 ? 0.162 18.015 36.433 1.00 27.93 100 VAL A N 1
ATOM 708 C CA . VAL A 1 100 ? 0.568 18.602 35.145 1.00 26.33 100 VAL A CA 1
ATOM 709 C C . VAL A 1 100 ? -0.071 19.979 34.998 1.00 25.89 100 VAL A C 1
ATOM 710 O O . VAL A 1 100 ? -1.220 20.192 35.388 1.00 26.97 100 VAL A O 1
ATOM 714 N N . VAL A 1 101 ? 0.698 20.926 34.464 1.00 24.73 101 VAL A N 1
ATOM 715 C CA . VAL A 1 101 ? 0.159 22.213 34.041 1.00 24.08 101 VAL A CA 1
ATOM 716 C C . VAL A 1 101 ? 0.474 22.291 32.562 1.00 22.13 101 VAL A C 1
ATOM 717 O O . VAL A 1 101 ? 1.531 21.837 32.156 1.00 21.62 101 VAL A O 1
ATOM 721 N N . VAL A 1 102 ? -0.455 22.817 31.773 1.00 21.34 102 VAL A N 1
ATOM 722 C CA . VAL A 1 102 ? -0.226 22.992 30.340 1.00 20.86 102 VAL A CA 1
ATOM 723 C C . VAL A 1 102 ? -0.176 24.484 30.042 1.00 20.53 102 VAL A C 1
ATOM 724 O O . VAL A 1 102 ? -1.106 25.217 30.369 1.00 22.22 102 VAL A O 1
ATOM 728 N N . GLU A 1 103 ? 0.924 24.940 29.452 1.00 18.66 103 GLU A N 1
ATOM 729 C CA . GLU A 1 103 ? 1.054 26.352 29.079 1.00 17.86 103 GLU A CA 1
ATOM 730 C C . GLU A 1 103 ? 1.344 26.396 27.583 1.00 17.09 103 GLU A C 1
ATOM 731 O O . GLU A 1 103 ? 1.853 25.446 27.012 1.00 17.38 103 GLU A O 1
ATOM 737 N N . ASN A 1 104 ? 1.053 27.512 26.931 1.00 16.20 104 ASN A N 1
ATOM 738 C CA . ASN A 1 104 ? 1.542 27.681 25.564 1.00 14.58 104 ASN A CA 1
ATOM 739 C C . ASN A 1 104 ? 3.072 27.682 25.563 1.00 14.07 104 ASN A C 1
ATOM 740 O O . ASN A 1 104 ? 3.706 28.225 26.478 1.00 14.08 104 ASN A O 1
ATOM 745 N N . ASP A 1 105 ? 3.661 27.084 24.530 1.0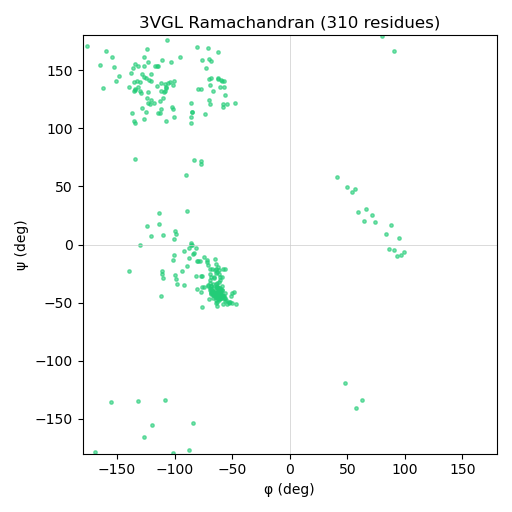0 13.30 105 ASP A N 1
ATOM 746 C CA . ASP A 1 105 ? 5.120 26.922 24.464 1.00 13.43 105 ASP A CA 1
ATOM 747 C C . ASP A 1 105 ? 5.899 28.214 24.489 1.00 12.99 105 ASP A C 1
ATOM 748 O O . ASP A 1 105 ? 6.955 28.274 25.099 1.00 14.37 105 ASP A O 1
ATOM 753 N N . ALA A 1 106 ? 5.417 29.229 23.782 1.00 12.30 106 ALA A N 1
ATOM 754 C CA . ALA A 1 106 ? 6.154 30.467 23.742 1.00 12.36 106 ALA A CA 1
ATOM 755 C C . ALA A 1 106 ? 5.878 31.324 24.987 1.00 13.22 106 ALA A C 1
ATOM 756 O O . ALA A 1 106 ? 6.726 32.092 25.411 1.00 13.93 106 ALA A O 1
ATOM 758 N N . ASN A 1 107 ? 4.699 31.153 25.592 1.00 13.52 107 ASN A N 1
ATOM 759 C CA . ASN A 1 107 ? 4.446 31.729 26.916 1.00 15.43 107 ASN A CA 1
ATOM 760 C C . ASN A 1 107 ? 5.485 31.170 27.887 1.00 16.03 107 ASN A C 1
ATOM 761 O O . ASN A 1 107 ? 6.122 31.905 28.627 1.00 16.10 107 ASN A O 1
ATOM 766 N N . ALA A 1 108 ? 5.711 29.861 27.798 1.00 16.18 108 ALA A N 1
ATOM 767 C CA . ALA A 1 108 ? 6.675 29.192 28.685 1.00 16.32 108 ALA A CA 1
ATOM 768 C C . ALA A 1 108 ? 8.107 29.679 28.403 1.00 16.86 108 ALA A C 1
ATOM 769 O O . ALA A 1 108 ? 8.873 29.971 29.337 1.00 16.44 108 ALA A O 1
ATOM 771 N N . ALA A 1 109 ? 8.459 29.831 27.125 1.00 15.75 109 ALA A N 1
ATOM 772 C CA . ALA A 1 109 ? 9.780 30.367 26.764 1.00 16.32 109 ALA A CA 1
ATOM 773 C C . ALA A 1 109 ? 9.991 31.778 27.341 1.00 16.68 109 ALA A C 1
ATOM 774 O O . ALA A 1 109 ? 11.069 32.078 27.862 1.00 16.92 109 ALA A O 1
ATOM 776 N N . ALA A 1 110 ? 8.975 32.642 27.222 1.00 16.66 110 ALA A N 1
ATOM 777 C CA . ALA A 1 110 ? 9.043 33.992 27.788 1.00 17.27 110 ALA A CA 1
ATOM 778 C C . ALA A 1 110 ? 9.331 33.934 29.290 1.00 17.85 110 ALA A C 1
ATOM 779 O O . ALA A 1 110 ? 10.222 34.639 29.806 1.00 18.68 110 ALA A O 1
ATOM 781 N N . TRP A 1 111 ? 8.570 33.091 29.979 1.00 17.89 111 TRP A N 1
ATOM 782 C CA . TRP A 1 111 ? 8.754 32.910 31.412 1.00 18.92 111 TRP A CA 1
ATOM 783 C C . TRP A 1 111 ? 10.174 32.398 31.736 1.00 19.11 111 TRP A C 1
ATOM 784 O O . TRP A 1 111 ? 10.835 32.921 32.657 1.00 19.80 111 TRP A O 1
ATOM 795 N N . GLY A 1 112 ? 10.652 31.396 30.993 1.00 18.33 112 GLY A N 1
ATOM 796 C CA . GLY A 1 112 ? 12.013 30.851 31.217 1.00 18.92 112 GLY A CA 1
ATOM 797 C C . GLY A 1 112 ? 13.070 31.930 31.066 1.00 19.37 112 GLY A C 1
ATOM 798 O O . GLY A 1 112 ? 13.985 32.033 31.871 1.00 19.97 112 GLY A O 1
ATOM 799 N N . GLU A 1 113 ? 12.941 32.754 30.029 1.00 18.16 113 GLU A N 1
ATOM 800 C CA . GLU A 1 113 ? 13.910 33.831 29.795 1.00 18.48 113 GLU A CA 1
ATOM 801 C C . GLU A 1 113 ? 13.796 34.943 30.824 1.00 19.65 113 GLU A C 1
ATOM 802 O O . GLU A 1 113 ? 14.803 35.551 31.215 1.00 20.13 113 GLU A O 1
ATOM 808 N N . TYR A 1 114 ? 12.573 35.209 31.271 1.00 19.66 114 TYR A N 1
ATOM 809 C CA . TYR A 1 114 ? 12.344 36.236 32.288 1.00 20.89 114 TYR A CA 1
ATOM 810 C C . TYR A 1 114 ? 13.006 35.824 33.617 1.00 22.16 114 TYR A C 1
ATOM 811 O O . TYR A 1 114 ? 13.696 36.619 34.276 1.00 22.25 114 TYR A O 1
ATOM 820 N N . ARG A 1 115 ? 12.820 34.563 33.980 1.00 21.90 115 ARG A N 1
ATOM 821 C CA . ARG A 1 115 ? 13.348 34.048 35.247 1.00 23.85 115 ARG A CA 1
ATOM 822 C C . ARG A 1 115 ? 14.852 33.748 35.227 1.00 24.34 115 ARG A C 1
ATOM 823 O O . ARG A 1 115 ? 15.564 34.023 36.213 1.00 25.78 115 ARG A O 1
ATOM 831 N N . PHE A 1 116 ? 15.331 33.167 34.129 1.00 23.79 116 PHE A N 1
ATOM 832 C CA . PHE A 1 116 ? 16.653 32.521 34.114 1.00 24.50 116 PHE A CA 1
ATOM 833 C C . PHE A 1 116 ? 17.525 32.963 32.946 1.00 25.06 116 PHE A C 1
ATOM 834 O O . PHE A 1 116 ? 18.674 32.527 32.829 1.00 26.27 116 PHE A O 1
ATOM 842 N N . GLY A 1 117 ? 16.996 33.848 32.093 1.00 23.68 117 GLY A N 1
ATOM 843 C CA . GLY A 1 117 ? 17.698 34.202 30.875 1.00 23.95 117 GLY A CA 1
ATOM 844 C C . GLY A 1 117 ? 17.800 35.693 30.600 1.00 23.75 117 GLY A C 1
ATOM 845 O O . GLY A 1 117 ? 18.101 36.491 31.503 1.00 24.70 117 GLY A O 1
ATOM 846 N N . ALA A 1 118 ? 17.531 36.060 29.349 1.00 22.79 118 ALA A N 1
ATOM 847 C CA . ALA A 1 118 ? 17.776 37.418 28.855 1.00 22.35 118 ALA A CA 1
ATOM 848 C C . ALA A 1 118 ? 16.802 38.458 29.421 1.00 22.45 118 ALA A C 1
ATOM 849 O O . ALA A 1 118 ? 17.039 39.660 29.276 1.00 22.71 118 ALA A O 1
ATOM 851 N N . GLY A 1 119 ? 15.718 38.006 30.053 1.00 21.41 119 GLY A N 1
ATOM 852 C CA . GLY A 1 119 ? 14.718 38.914 30.619 1.00 21.83 119 GLY A CA 1
ATOM 853 C C . GLY A 1 119 ? 14.954 39.275 32.078 1.00 23.15 119 GLY A C 1
ATOM 854 O O . GLY A 1 119 ? 14.230 40.090 32.643 1.00 23.73 119 GLY A O 1
ATOM 855 N N . GLN A 1 120 ? 15.959 38.650 32.696 1.00 23.39 120 GLN A N 1
ATOM 856 C CA . GLN A 1 120 ? 16.290 38.948 34.089 1.00 25.24 120 GLN A CA 1
ATOM 857 C C . GLN A 1 120 ? 16.565 40.429 34.297 1.00 25.99 120 GLN A C 1
ATOM 858 O O . GLN A 1 120 ? 17.363 41.021 33.567 1.00 26.60 120 GLN A O 1
ATOM 864 N N . GLY A 1 121 ? 15.895 41.019 35.288 1.00 27.05 121 GLY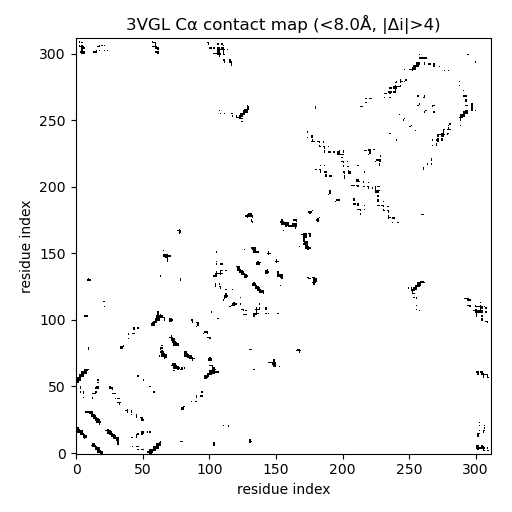 A N 1
ATOM 865 C CA . GLY A 1 121 ? 16.108 42.438 35.627 1.00 28.57 121 GLY A CA 1
ATOM 866 C C . GLY A 1 121 ? 15.155 43.396 34.937 1.00 27.86 121 GLY A C 1
ATOM 867 O O . GLY A 1 121 ? 15.120 44.590 35.247 1.00 28.88 121 GLY A O 1
ATOM 868 N N . HIS A 1 122 ? 14.389 42.875 33.978 1.00 26.04 122 HIS A N 1
ATOM 869 C CA . HIS A 1 122 ? 13.396 43.674 33.264 1.00 25.85 122 HIS A CA 1
ATOM 870 C C . HIS A 1 122 ? 12.018 43.502 33.921 1.00 26.03 122 HIS A C 1
ATOM 871 O O . HIS A 1 122 ? 11.815 42.546 34.677 1.00 27.85 122 HIS A O 1
ATOM 878 N N . ASP A 1 123 ? 11.086 44.424 33.652 1.00 26.19 123 ASP A N 1
ATOM 879 C CA . ASP A 1 123 ? 9.704 44.306 34.137 1.00 26.10 123 ASP A CA 1
ATOM 880 C C . ASP A 1 123 ? 8.714 44.022 33.015 1.00 24.66 123 ASP A C 1
ATOM 881 O O . ASP A 1 123 ? 7.663 43.420 33.246 1.00 24.69 123 ASP A O 1
ATOM 886 N N . ASP A 1 124 ? 9.049 44.492 31.819 1.00 23.75 124 ASP A N 1
ATOM 887 C CA . ASP A 1 124 ? 8.168 44.388 30.650 1.00 22.67 124 ASP A CA 1
ATOM 888 C C . ASP A 1 124 ? 9.001 43.909 29.479 1.00 20.98 124 ASP A C 1
ATOM 889 O O . ASP A 1 124 ? 9.802 44.660 28.933 1.00 21.49 124 ASP A O 1
ATOM 894 N N . VAL A 1 125 ? 8.837 42.637 29.119 1.00 19.81 125 VAL A N 1
ATOM 895 C CA . VAL A 1 125 ? 9.567 42.079 27.976 1.00 19.67 125 VAL A CA 1
ATOM 896 C C . VAL A 1 125 ? 8.624 41.318 27.069 1.00 18.21 125 VAL A C 1
ATOM 897 O O . VAL A 1 125 ? 7.603 40.803 27.517 1.00 18.04 125 VAL A O 1
ATOM 901 N N . ILE A 1 126 ? 8.993 41.248 25.797 1.00 16.97 126 ILE A N 1
ATOM 902 C CA . ILE A 1 126 ? 8.218 40.485 24.824 1.00 15.67 126 ILE A CA 1
ATOM 903 C C . ILE A 1 126 ? 9.122 39.451 24.168 1.00 15.54 126 ILE A C 1
ATOM 904 O O . ILE A 1 126 ? 10.201 39.792 23.693 1.00 15.74 126 ILE A O 1
ATOM 909 N N . CYS A 1 127 ? 8.644 38.214 24.124 1.00 14.73 127 CYS A N 1
ATOM 910 C CA . CYS A 1 127 ? 9.346 37.105 23.481 1.00 16.01 127 CYS A CA 1
ATOM 911 C C . CYS A 1 127 ? 8.655 36.698 22.188 1.00 14.64 127 CYS A C 1
ATOM 912 O O . CYS A 1 127 ? 7.409 36.668 22.100 1.00 14.97 127 CYS A O 1
ATOM 915 N N . ILE A 1 128 ? 9.466 36.425 21.161 1.00 14.36 128 ILE A N 1
ATOM 916 C CA . ILE A 1 128 ? 8.988 35.719 19.969 1.00 14.13 128 ILE A CA 1
ATOM 917 C C . ILE A 1 128 ? 9.837 34.486 19.802 1.00 14.16 128 ILE A C 1
ATOM 918 O O . ILE A 1 128 ? 11.041 34.514 20.084 1.00 14.25 128 ILE A O 1
ATOM 923 N N . THR A 1 129 ? 9.214 33.391 19.389 1.00 13.30 129 THR A N 1
ATOM 924 C CA . THR A 1 129 ? 9.992 32.194 19.082 1.00 13.58 129 THR A CA 1
ATOM 925 C C . THR A 1 129 ? 9.858 31.896 17.598 1.00 13.54 129 THR A C 1
ATOM 926 O O . THR A 1 129 ? 8.762 32.013 17.024 1.00 12.88 129 THR A O 1
ATOM 930 N N . LEU A 1 130 ? 10.982 31.552 16.977 1.00 12.66 130 LEU A N 1
ATOM 931 C CA . LEU A 1 130 ? 11.025 31.232 15.551 1.00 12.52 130 LEU A CA 1
ATOM 932 C C . LEU A 1 130 ? 11.353 29.764 15.396 1.00 13.83 130 LEU A C 1
ATOM 933 O O . LEU A 1 130 ? 12.456 29.337 15.707 1.00 14.79 130 LEU A O 1
ATOM 938 N N . GLY A 1 131 ? 10.393 29.001 14.890 1.00 13.42 131 GLY A N 1
ATOM 939 C CA . GLY A 1 131 ? 10.525 27.532 14.806 1.00 14.42 131 GLY A CA 1
ATOM 940 C C . GLY A 1 131 ? 9.632 27.021 13.706 1.00 14.03 131 GLY A C 1
ATOM 941 O O . GLY A 1 131 ? 9.587 27.601 12.614 1.00 12.47 131 GLY A O 1
ATOM 942 N N . THR A 1 132 ? 8.904 25.940 13.981 1.00 13.95 132 THR A N 1
ATOM 943 C CA . THR A 1 132 ? 7.907 25.461 13.018 1.00 13.67 132 THR A CA 1
ATOM 944 C C . THR A 1 132 ? 6.921 26.570 12.690 1.00 13.99 132 THR A C 1
ATOM 945 O O . THR A 1 132 ? 6.517 26.743 11.529 1.00 14.41 132 THR A O 1
ATOM 949 N N . GLY A 1 133 ? 6.540 27.289 13.743 1.00 13.57 133 GLY A N 1
ATOM 950 C CA . GLY A 1 133 ? 5.699 28.471 13.623 1.00 13.13 133 GLY A CA 1
ATOM 951 C C . GLY A 1 133 ? 6.358 29.646 14.327 1.00 13.14 133 GLY A C 1
ATOM 952 O O . GLY A 1 133 ? 7.536 29.616 14.649 1.00 13.56 133 GLY A O 1
ATOM 953 N N . LEU A 1 134 ? 5.595 30.704 14.554 1.00 10.89 134 LEU A N 1
ATOM 954 C CA . LEU A 1 134 ? 6.081 31.842 15.322 1.00 11.01 134 LEU A CA 1
ATOM 955 C C . LEU A 1 134 ? 5.190 31.956 16.550 1.00 11.18 134 LEU A C 1
ATOM 956 O O . LEU A 1 134 ? 3.984 32.031 16.420 1.00 10.94 134 LEU A O 1
ATOM 961 N N . GLY A 1 135 ? 5.803 31.885 17.731 1.00 11.55 135 GLY A N 1
ATOM 962 C CA . GLY A 1 135 ? 5.059 32.018 18.983 1.00 11.53 135 GLY A CA 1
ATOM 963 C C . GLY A 1 135 ? 5.410 33.318 19.688 1.00 11.96 135 GLY A C 1
ATOM 964 O O . GLY A 1 135 ? 6.425 33.950 19.412 1.00 12.15 135 GLY A O 1
ATOM 965 N N . GLY A 1 136 ? 4.522 33.756 20.569 1.00 11.79 136 GLY A N 1
ATOM 966 C CA . GLY A 1 136 ? 4.784 34.939 21.381 1.00 12.67 136 GLY A CA 1
ATOM 967 C C . GLY A 1 136 ? 4.618 34.677 22.872 1.00 13.18 136 GLY A C 1
ATOM 968 O O . GLY A 1 136 ? 3.963 33.721 23.285 1.00 13.39 136 GLY A O 1
ATOM 969 N N . GLY A 1 137 ? 5.189 35.560 23.679 1.00 13.17 137 GLY A N 1
ATOM 970 C CA . GLY A 1 137 ? 5.000 35.512 25.126 1.00 13.83 137 GLY A CA 1
ATOM 971 C C . GLY A 1 137 ? 5.122 36.920 25.669 1.00 14.27 137 GLY A C 1
ATOM 972 O O . GLY A 1 137 ? 5.963 37.701 25.219 1.00 15.23 137 GLY A O 1
ATOM 973 N N . ILE A 1 138 ? 4.276 37.243 26.634 1.00 14.95 138 ILE A N 1
ATOM 974 C CA . ILE A 1 138 ? 4.155 38.608 27.157 1.00 15.80 138 ILE A CA 1
ATOM 975 C C . ILE A 1 138 ? 4.455 38.614 28.652 1.00 16.74 138 ILE A C 1
ATOM 976 O O . ILE A 1 138 ? 3.786 37.939 29.436 1.00 17.88 138 ILE A O 1
ATOM 981 N N . ILE A 1 139 ? 5.466 39.379 29.042 1.00 17.67 139 ILE A N 1
ATOM 982 C CA . ILE A 1 139 ? 5.691 39.702 30.460 1.00 18.76 139 ILE A CA 1
ATOM 983 C C . ILE A 1 139 ? 5.413 41.204 30.603 1.00 19.45 139 ILE A C 1
ATOM 984 O O . ILE A 1 139 ? 6.091 42.034 29.981 1.00 19.24 139 ILE A O 1
ATOM 989 N N . ILE A 1 140 ? 4.394 41.534 31.390 1.00 20.41 140 ILE A N 1
ATOM 990 C CA . ILE A 1 140 ? 4.068 42.924 31.700 1.00 21.01 140 ILE A CA 1
ATOM 991 C C . ILE A 1 140 ? 3.941 43.045 33.205 1.00 22.51 140 ILE A C 1
ATOM 992 O O . ILE A 1 140 ? 3.245 42.244 33.842 1.00 22.57 140 ILE A O 1
ATOM 997 N N . GLY A 1 141 ? 4.616 44.042 33.771 1.00 23.84 141 GLY A N 1
ATOM 998 C CA . GLY A 1 141 ? 4.624 44.214 35.232 1.00 25.63 141 GLY A CA 1
ATOM 999 C C . GLY A 1 141 ? 5.062 42.952 35.952 1.00 26.21 141 GLY A C 1
ATOM 1000 O O . GLY A 1 141 ? 4.430 42.532 36.944 1.00 28.01 141 GLY A O 1
ATOM 1001 N N . ASN A 1 142 ? 6.138 42.338 35.452 1.00 25.61 142 ASN A N 1
ATOM 1002 C CA . ASN A 1 142 ? 6.776 41.168 36.072 1.00 25.49 142 ASN A CA 1
ATOM 1003 C C . ASN A 1 142 ? 5.914 39.895 36.117 1.00 25.71 142 ASN A C 1
ATOM 1004 O O . ASN A 1 142 ? 6.191 38.966 36.899 1.00 26.51 142 ASN A O 1
ATOM 1009 N N . LYS A 1 143 ? 4.893 39.841 35.261 1.00 24.62 143 LYS A N 1
ATOM 1010 C CA . LYS A 1 143 ? 3.944 38.730 35.241 1.00 24.46 143 LYS A CA 1
ATOM 1011 C C . LYS A 1 143 ? 3.671 38.275 33.820 1.00 22.53 143 LYS A C 1
ATOM 1012 O O . LYS A 1 143 ? 3.517 39.100 32.924 1.00 22.21 143 LYS A O 1
ATOM 1018 N N . LEU A 1 144 ? 3.583 36.961 33.636 1.00 22.33 144 LEU A N 1
ATOM 1019 C CA . LEU A 1 144 ? 3.141 36.393 32.357 1.00 21.36 144 LEU A CA 1
ATOM 1020 C C . LEU A 1 144 ? 1.672 36.736 32.114 1.00 21.53 144 LEU A C 1
ATOM 1021 O O . LEU A 1 144 ? 0.828 36.584 33.011 1.00 23.09 144 LEU A O 1
ATOM 1026 N N . ARG A 1 145 ? 1.363 37.229 30.907 1.00 19.98 145 ARG A N 1
ATOM 1027 C CA . ARG A 1 145 ? 0.000 37.620 30.581 1.00 20.04 145 ARG A CA 1
ATOM 1028 C C . ARG A 1 145 ? -0.599 36.733 29.497 1.00 19.61 145 ARG A C 1
ATOM 1029 O O . ARG A 1 145 ? -0.181 36.773 28.338 1.00 19.65 145 ARG A O 1
ATOM 1037 N N . ARG A 1 146 ? -1.605 35.963 29.887 1.00 20.01 146 ARG A N 1
ATOM 1038 C CA . ARG A 1 146 ? -2.241 34.991 29.003 1.00 19.24 146 ARG A CA 1
ATOM 1039 C C . ARG A 1 146 ? -3.563 35.494 28.418 1.00 18.71 146 ARG A C 1
ATOM 1040 O O . ARG A 1 146 ? -4.137 34.853 27.539 1.00 18.48 146 ARG A O 1
ATOM 1048 N N . GLY A 1 147 ? -4.047 36.636 28.910 1.00 19.32 147 GLY A N 1
ATOM 1049 C CA . GLY A 1 147 ? -5.306 37.224 28.469 1.00 20.21 147 GLY A CA 1
ATOM 1050 C C . GLY A 1 147 ? -6.541 36.600 29.099 1.00 21.01 147 GLY A C 1
ATOM 1051 O O . GLY A 1 147 ? -6.434 35.655 29.893 1.00 21.49 147 GLY A O 1
ATOM 1052 N N . ARG A 1 148 ? -7.708 37.117 28.738 1.00 20.47 148 ARG A N 1
ATOM 1053 C CA . ARG A 1 148 ? -8.981 36.683 29.334 1.00 21.58 148 ARG A CA 1
ATOM 1054 C C . ARG A 1 148 ? -9.303 35.208 29.082 1.00 21.81 148 ARG A C 1
ATOM 1055 O O . ARG A 1 148 ? -9.831 34.508 29.974 1.00 23.11 148 ARG A O 1
ATOM 1063 N N . PHE A 1 149 ? -8.987 34.736 27.881 1.00 20.90 149 PHE A N 1
ATOM 1064 C CA . PHE A 1 149 ? -9.327 33.380 27.482 1.00 21.17 149 PHE A CA 1
ATOM 1065 C C . PHE A 1 149 ? -8.115 32.474 27.354 1.00 20.99 149 PHE A C 1
ATOM 1066 O O . PHE A 1 149 ? -8.239 31.331 26.901 1.00 22.11 149 PHE A O 1
ATOM 1074 N N . GLY A 1 150 ? -6.950 32.972 27.769 1.00 19.74 150 GLY A N 1
ATOM 1075 C CA . GLY A 1 150 ? -5.742 32.169 27.807 1.00 19.33 150 GLY A CA 1
ATOM 1076 C C . GLY A 1 150 ? -4.930 32.224 26.534 1.00 18.01 150 GLY A C 1
ATOM 1077 O O . GLY A 1 150 ? -3.812 31.702 26.484 1.00 17.83 150 GLY A O 1
ATOM 1078 N N . VAL A 1 151 ? -5.462 32.906 25.521 1.00 17.58 151 VAL A N 1
ATOM 1079 C CA . VAL A 1 151 ? -4.865 32.847 24.185 1.00 16.37 151 VAL A CA 1
ATOM 1080 C C . VAL A 1 151 ? -4.248 34.150 23.676 1.00 16.52 151 VAL A C 1
ATOM 1081 O O . VAL A 1 151 ? -4.098 34.344 22.451 1.00 16.29 151 VAL A O 1
ATOM 1085 N N . ALA A 1 152 ? -3.809 35.000 24.605 1.00 15.78 152 ALA A N 1
ATOM 1086 C CA . ALA A 1 152 ? -2.964 36.142 24.238 1.00 15.26 152 ALA A CA 1
ATOM 1087 C C . ALA A 1 152 ? -1.645 35.668 23.632 1.00 15.03 152 ALA A C 1
ATOM 1088 O O . ALA A 1 152 ? -1.274 34.478 23.741 1.00 15.39 152 ALA A O 1
ATOM 1090 N N . ALA A 1 153 ? -0.945 36.603 22.999 1.00 14.42 153 ALA A N 1
ATOM 1091 C CA . ALA A 1 153 ? 0.422 36.374 22.516 1.00 14.11 153 ALA A CA 1
ATOM 1092 C C . ALA A 1 153 ? 0.479 35.340 21.390 1.00 13.65 153 ALA A C 1
ATOM 1093 O O . ALA A 1 153 ? 1.490 34.656 21.201 1.00 14.51 153 ALA A O 1
ATOM 1095 N N . GLU A 1 154 ? -0.582 35.278 20.601 1.00 13.29 154 GLU A N 1
ATOM 1096 C CA . GLU A 1 154 ? -0.563 34.480 19.379 1.00 11.82 154 GLU A CA 1
ATOM 1097 C C . GLU A 1 154 ? -0.067 35.342 18.214 1.00 11.57 154 GLU A C 1
ATOM 1098 O O . GLU A 1 154 ? -0.761 35.548 17.202 1.00 10.40 154 GLU A O 1
ATOM 1104 N N . PHE A 1 155 ? 1.161 35.836 18.376 1.00 10.79 155 PHE A N 1
ATOM 1105 C CA . PHE A 1 155 ? 1.711 36.803 17.429 1.00 10.75 155 PHE A CA 1
ATOM 1106 C C . PHE A 1 155 ? 1.874 36.220 16.018 1.00 10.32 155 PHE A C 1
ATOM 1107 O O . PHE A 1 155 ? 1.873 36.956 15.010 1.00 10.33 155 PHE A O 1
ATOM 1115 N N . GLY A 1 156 ? 2.005 34.896 15.945 1.00 9.51 156 GLY A N 1
ATOM 1116 C CA . GLY A 1 156 ? 2.219 34.233 14.654 1.00 9.69 156 GLY A CA 1
ATOM 1117 C C . GLY A 1 156 ? 1.083 34.412 13.681 1.00 9.14 156 GLY A C 1
ATOM 1118 O O . GLY A 1 156 ? 1.258 34.239 12.487 1.00 9.62 156 GLY A O 1
ATOM 1119 N N . HIS A 1 157 ? -0.099 34.781 14.204 1.00 9.25 157 HIS A N 1
ATOM 1120 C CA . HIS A 1 157 ? -1.285 34.897 13.353 1.00 10.45 157 HIS A CA 1
ATOM 1121 C C . HIS A 1 157 ? -1.808 36.312 13.214 1.00 10.40 157 HIS A C 1
ATOM 1122 O O . HIS A 1 157 ? -2.919 36.539 12.743 1.00 11.05 157 HIS A O 1
ATOM 1129 N N . ILE A 1 158 ? -0.957 37.276 13.554 1.00 10.64 158 ILE A N 1
ATOM 1130 C CA . ILE A 1 158 ? -1.217 38.674 13.173 1.00 11.55 158 ILE A CA 1
ATOM 1131 C C . ILE A 1 158 ? -1.047 38.751 11.658 1.00 10.79 158 ILE A C 1
ATOM 1132 O O . ILE A 1 158 ? -0.124 38.165 11.099 1.00 10.85 158 ILE A O 1
ATOM 1137 N N . ARG A 1 159 ? -1.932 39.456 10.978 1.00 11.26 159 ARG A N 1
ATOM 1138 C CA . ARG A 1 159 ? -1.893 39.501 9.506 1.00 11.38 159 ARG A CA 1
ATOM 1139 C C . ARG A 1 159 ? -0.917 40.573 9.069 1.00 11.11 159 ARG A C 1
ATOM 1140 O O . ARG A 1 159 ? -1.128 41.777 9.327 1.00 12.92 159 ARG A O 1
ATOM 1148 N N . VAL A 1 160 ? 0.156 40.142 8.445 1.00 9.42 160 VAL A N 1
ATOM 1149 C CA . VAL A 1 160 ? 1.164 41.078 7.952 1.00 10.72 160 VAL A CA 1
ATOM 1150 C C . VAL A 1 160 ? 1.021 41.356 6.460 1.00 10.63 160 VAL A C 1
ATOM 1151 O O . VAL A 1 160 ? 1.434 42.437 6.019 1.00 12.03 160 VAL A O 1
ATOM 1155 N N . VAL A 1 161 ? 0.444 40.421 5.688 1.00 9.51 161 VAL A N 1
ATOM 1156 C CA . VAL A 1 161 ? 0.223 40.655 4.248 1.00 9.38 161 VAL A CA 1
ATOM 1157 C C . VAL A 1 161 ? -1.245 40.392 3.975 1.00 10.32 161 VAL A C 1
ATOM 1158 O O . VAL A 1 161 ? -1.679 39.244 4.041 1.00 10.23 161 VAL A O 1
ATOM 1162 N N . PRO A 1 162 ? -2.037 41.440 3.711 1.00 10.55 162 PRO A N 1
ATOM 1163 C CA . PRO A 1 162 ? -3.442 41.159 3.389 1.00 11.13 162 PRO A CA 1
ATOM 1164 C C . PRO A 1 162 ? -3.533 40.204 2.187 1.00 10.90 162 PRO A C 1
ATOM 1165 O O . PRO A 1 162 ? -2.827 40.392 1.188 1.00 10.72 162 PRO A O 1
ATOM 1169 N N . ASP A 1 163 ? -4.406 39.204 2.303 1.00 11.02 163 ASP A N 1
ATOM 1170 C CA . ASP A 1 163 ? -4.580 38.223 1.225 1.00 11.95 163 ASP A CA 1
ATOM 1171 C C . ASP A 1 163 ? -3.278 37.492 0.902 1.00 11.41 163 ASP A C 1
ATOM 1172 O O . ASP A 1 163 ? -3.113 37.023 -0.219 1.00 11.68 163 ASP A O 1
ATOM 1177 N N . GLY A 1 164 ? -2.397 37.360 1.899 1.00 10.08 164 GLY A N 1
ATOM 1178 C CA . GLY A 1 164 ? -1.086 36.693 1.721 1.00 9.88 164 GLY A CA 1
ATOM 1179 C C . GLY A 1 164 ? -1.097 35.177 1.838 1.00 10.29 164 GLY A C 1
ATOM 1180 O O . GLY A 1 164 ? -2.090 34.516 1.584 1.00 9.82 164 GLY A O 1
ATOM 1181 N N . LEU A 1 165 ? 0.049 34.632 2.226 1.00 10.10 165 LEU A N 1
ATOM 1182 C CA . LEU A 1 165 ? 0.250 33.178 2.226 1.00 10.14 165 LEU A CA 1
ATOM 1183 C C . LEU A 1 165 ? -0.751 32.425 3.102 1.00 10.37 165 LEU A C 1
ATOM 1184 O O . LEU A 1 165 ? -1.059 32.868 4.197 1.00 11.27 165 LEU A O 1
ATOM 1189 N N . LEU A 1 166 ? -1.210 31.261 2.637 1.00 10.31 166 LEU A N 1
ATOM 1190 C CA . LEU A 1 166 ? -2.032 30.382 3.473 1.00 10.81 166 LEU A CA 1
ATOM 1191 C C . LEU A 1 166 ? -1.292 29.927 4.718 1.00 11.12 166 LEU A C 1
ATOM 1192 O O . LEU A 1 166 ? -0.136 29.491 4.626 1.00 11.65 166 LEU A O 1
ATOM 1197 N N . CYS A 1 167 ? -1.993 29.976 5.854 1.00 9.49 167 CYS A N 1
ATOM 1198 C CA . CYS A 1 167 ? -1.447 29.535 7.141 1.00 9.26 167 CYS A CA 1
ATOM 1199 C C . CYS A 1 167 ? -2.188 28.313 7.664 1.00 10.26 167 CYS A C 1
ATOM 1200 O O . CYS A 1 167 ? -3.336 28.108 7.308 1.00 11.89 167 CYS A O 1
ATOM 1203 N N . GLY A 1 168 ? -1.522 27.500 8.486 1.00 11.19 168 GLY A N 1
ATOM 1204 C CA . GLY A 1 168 ? -2.133 26.345 9.140 1.00 11.30 168 GLY A CA 1
ATOM 1205 C C . GLY A 1 168 ? -3.334 26.686 10.004 1.00 13.01 168 GLY A C 1
ATOM 1206 O O . GLY A 1 168 ? -4.178 25.817 10.281 1.00 14.42 168 GLY A O 1
ATOM 1207 N N . CYS A 1 169 ? -3.434 27.951 10.426 1.00 12.57 169 CYS A N 1
ATOM 1208 C CA . CYS A 1 169 ? -4.592 28.381 11.212 1.00 13.26 169 CYS A CA 1
ATOM 1209 C C . CYS A 1 169 ? -5.862 28.535 10.386 1.00 13.30 169 CYS A C 1
ATOM 1210 O O . CYS A 1 169 ? -6.951 28.704 10.950 1.00 14.52 169 CYS A O 1
ATOM 1213 N N . GLY A 1 170 ? -5.719 28.483 9.069 1.00 12.35 170 GLY A N 1
ATOM 1214 C CA . GLY A 1 170 ? -6.851 28.636 8.160 1.00 13.97 170 GLY A CA 1
ATOM 1215 C C . GLY A 1 170 ? -7.015 30.019 7.561 1.00 13.99 170 GLY A C 1
ATOM 1216 O O . GLY A 1 170 ? -7.867 30.231 6.666 1.00 16.80 170 GLY A O 1
ATOM 1217 N N . SER A 1 171 ? -6.200 30.959 8.037 1.00 12.43 171 SER A N 1
ATOM 1218 C CA . SER A 1 171 ? -6.231 32.342 7.507 1.00 11.97 171 SER A CA 1
ATOM 1219 C C . SER A 1 171 ? -5.087 32.591 6.544 1.00 12.56 171 SER A C 1
ATOM 1220 O O . SER A 1 171 ? -4.282 31.686 6.282 1.00 13.89 171 SER A O 1
ATOM 1223 N N . GLN A 1 172 ? -5.011 33.812 6.020 1.00 11.69 172 GLN A N 1
ATOM 1224 C CA . GLN A 1 172 ? -3.956 34.182 5.069 1.00 10.28 172 GLN A CA 1
ATOM 1225 C C . GLN A 1 172 ? -3.131 35.336 5.592 1.00 10.00 172 GLN A C 1
ATOM 1226 O O . GLN A 1 172 ? -3.653 36.262 6.225 1.00 11.93 172 GLN A O 1
ATOM 1232 N N . GLY A 1 173 ? -1.851 35.309 5.250 1.00 9.04 173 GLY A N 1
ATOM 1233 C CA . GLY A 1 173 ? -0.971 36.468 5.481 1.00 9.83 173 GLY A CA 1
ATOM 1234 C C . GLY A 1 173 ? -0.382 36.580 6.868 1.00 9.31 173 GLY A C 1
ATOM 1235 O O . GLY A 1 173 ? 0.214 37.604 7.212 1.00 9.60 173 GLY A O 1
ATOM 1236 N N . CYS A 1 174 ? -0.563 35.544 7.668 1.00 9.16 174 CYS A N 1
ATOM 1237 C CA . CYS A 1 174 ? -0.031 35.509 9.038 1.00 9.46 174 CYS A CA 1
ATOM 1238 C C . CYS A 1 174 ? 1.478 35.701 9.124 1.00 8.90 174 CYS A C 1
ATOM 1239 O O . CYS A 1 174 ? 2.272 35.177 8.300 1.00 9.15 174 CYS A O 1
ATOM 1242 N N . TRP A 1 175 ? 1.892 36.450 10.151 1.00 9.33 175 TRP A N 1
ATOM 1243 C CA . TRP A 1 175 ? 3.310 36.692 10.380 1.00 8.96 175 TRP A CA 1
ATOM 1244 C C . TRP A 1 175 ? 4.162 35.408 10.323 1.00 9.53 175 TRP A C 1
ATOM 1245 O O . TRP A 1 175 ? 5.245 35.400 9.750 1.00 9.15 175 TRP A O 1
ATOM 1256 N N . GLU A 1 176 ? 3.661 34.320 10.884 1.00 9.70 176 GLU A N 1
ATOM 1257 C CA . GLU A 1 176 ? 4.482 33.118 10.934 1.00 10.13 176 GLU A CA 1
ATOM 1258 C C . GLU A 1 176 ? 4.805 32.534 9.565 1.00 9.97 176 GLU A C 1
ATOM 1259 O O . GLU A 1 176 ? 5.805 31.824 9.420 1.00 10.51 176 GLU A O 1
ATOM 1265 N N . GLN A 1 177 ? 4.003 32.844 8.540 1.00 9.25 177 GLN A N 1
ATOM 1266 C CA . GLN A 1 177 ? 4.338 32.378 7.183 1.00 8.86 177 GLN A CA 1
ATOM 1267 C C . GLN A 1 177 ? 5.527 33.117 6.582 1.00 9.25 177 GLN A C 1
ATOM 1268 O O . GLN A 1 177 ? 6.101 32.638 5.610 1.00 10.56 177 GLN A O 1
ATOM 1274 N N . TYR A 1 178 ? 5.894 34.255 7.206 1.00 9.35 178 TYR A N 1
ATOM 1275 C CA . TYR A 1 178 ? 6.997 35.115 6.725 1.00 10.13 178 TYR A CA 1
ATOM 1276 C C . TYR A 1 178 ? 8.195 35.099 7.652 1.00 10.12 178 TYR A C 1
ATOM 1277 O O . TYR A 1 178 ? 9.320 35.350 7.213 1.00 11.13 178 TYR A O 1
ATOM 1286 N N . ALA A 1 179 ? 7.954 34.809 8.925 1.00 10.53 179 ALA A N 1
ATOM 1287 C CA . ALA A 1 179 ? 9.059 34.745 9.895 1.00 9.56 179 ALA A CA 1
ATOM 1288 C C . ALA A 1 179 ? 8.879 33.500 10.761 1.00 11.15 179 ALA A C 1
ATOM 1289 O O . ALA A 1 179 ? 7.984 33.446 11.632 1.00 11.74 179 ALA A O 1
ATOM 1291 N N . SER A 1 180 ? 9.717 32.509 10.502 1.00 12.60 180 SER A N 1
ATOM 1292 C CA . SER A 1 180 ? 9.727 31.256 11.248 1.00 12.44 180 SER A CA 1
ATOM 1293 C C . SER A 1 180 ? 10.899 30.474 10.686 1.00 13.03 180 SER A C 1
ATOM 1294 O O . SER A 1 180 ? 11.513 30.891 9.676 1.00 13.49 180 SER A O 1
ATOM 1297 N N . GLY A 1 181 ? 11.230 29.359 11.337 1.00 12.80 181 GLY A N 1
ATOM 1298 C CA . GLY A 1 181 ? 12.245 28.429 10.771 1.00 14.14 181 GLY A CA 1
ATOM 1299 C C . GLY A 1 181 ? 11.768 27.858 9.439 1.00 15.08 181 GLY A C 1
ATOM 1300 O O . GLY A 1 181 ? 12.551 27.706 8.501 1.00 15.25 181 GLY A O 1
ATOM 1301 N N . ARG A 1 182 ? 10.472 27.563 9.341 1.00 14.69 182 ARG A N 1
ATOM 1302 C CA . ARG A 1 182 ? 9.930 27.053 8.080 1.00 15.48 182 ARG A CA 1
ATOM 1303 C C . ARG A 1 182 ? 10.052 28.067 6.960 1.00 14.69 182 ARG A C 1
ATOM 1304 O O . ARG A 1 182 ? 10.353 27.673 5.835 1.00 16.13 182 ARG A O 1
ATOM 1312 N N . ALA A 1 183 ? 9.812 29.356 7.266 1.00 13.92 183 ALA A N 1
ATOM 1313 C CA . ALA A 1 183 ? 9.967 30.420 6.279 1.00 13.66 183 ALA A CA 1
ATOM 1314 C C . ALA A 1 183 ? 11.429 30.538 5.860 1.00 13.47 183 ALA A C 1
ATOM 1315 O O . ALA A 1 183 ? 11.715 30.664 4.671 1.00 15.09 183 ALA A O 1
ATOM 1317 N N . LEU A 1 184 ? 12.346 30.479 6.827 1.00 13.84 184 LEU A N 1
ATOM 1318 C CA . LEU A 1 184 ? 13.777 30.460 6.487 1.00 15.01 184 LEU A CA 1
ATOM 1319 C C . LEU A 1 184 ? 14.115 29.368 5.461 1.00 16.28 184 LEU A C 1
ATOM 1320 O O . LEU A 1 184 ? 14.803 29.639 4.465 1.00 17.30 184 LEU A O 1
ATOM 1325 N N . VAL A 1 185 ? 13.651 28.143 5.726 1.00 16.33 185 VAL A N 1
ATOM 1326 C CA . VAL A 1 185 ? 13.882 27.028 4.814 1.00 17.91 185 VAL A CA 1
ATOM 1327 C C . VAL A 1 185 ? 13.275 27.323 3.450 1.00 18.20 185 VAL A C 1
ATOM 1328 O O . VAL A 1 185 ? 13.904 27.074 2.414 1.00 18.93 185 VAL A O 1
ATOM 1332 N N . ARG A 1 186 ? 12.066 27.878 3.440 1.00 17.87 186 ARG A N 1
ATOM 1333 C CA . ARG A 1 186 ? 11.433 28.264 2.196 1.00 18.53 186 ARG A CA 1
ATOM 1334 C C . ARG A 1 186 ? 12.260 29.263 1.400 1.00 18.60 186 ARG A C 1
ATOM 1335 O O . ARG A 1 186 ? 12.435 29.104 0.178 1.00 19.66 186 ARG A O 1
ATOM 1343 N N . TYR A 1 187 ? 12.807 30.268 2.089 1.00 17.60 187 TYR A N 1
ATOM 1344 C CA . TYR A 1 187 ? 13.589 31.309 1.440 1.00 16.81 187 TYR A CA 1
ATOM 1345 C C . TYR A 1 187 ? 14.833 30.720 0.822 1.00 18.53 187 TYR A C 1
ATOM 1346 O O . TYR A 1 187 ? 15.212 31.084 -0.294 1.00 19.78 187 TYR A O 1
ATOM 1355 N N . ALA A 1 188 ? 15.473 29.811 1.549 1.00 18.53 188 ALA A N 1
ATOM 1356 C CA . ALA A 1 188 ? 16.706 29.200 1.042 1.00 19.44 188 ALA A CA 1
ATOM 1357 C C . ALA A 1 188 ? 16.452 28.279 -0.131 1.00 20.65 188 ALA A C 1
ATOM 1358 O O . ALA A 1 188 ? 17.253 28.246 -1.068 1.00 20.30 188 ALA A O 1
ATOM 1360 N N . LYS A 1 189 ? 15.358 27.522 -0.084 1.00 20.20 189 LYS A N 1
ATOM 1361 C CA . LYS A 1 189 ? 15.028 26.645 -1.207 1.00 22.15 189 LYS A CA 1
ATOM 1362 C C . LYS A 1 189 ? 14.669 27.435 -2.463 1.00 22.96 189 LYS A C 1
ATOM 1363 O O . LYS A 1 189 ? 15.064 27.043 -3.562 1.00 24.24 189 LYS A O 1
ATOM 1369 N N . GLN A 1 190 ? 13.923 28.531 -2.298 1.00 23.19 190 GLN A N 1
ATOM 1370 C CA . GLN A 1 190 ? 13.639 29.462 -3.402 1.00 24.31 190 GLN A CA 1
ATOM 1371 C C . GLN A 1 190 ? 14.938 29.954 -4.043 1.00 24.49 190 GLN A C 1
ATOM 1372 O O . GLN A 1 190 ? 15.080 29.938 -5.271 1.00 25.38 190 GLN A O 1
ATOM 1378 N N . ARG A 1 191 ? 15.882 30.379 -3.208 1.00 23.42 191 ARG A N 1
ATOM 1379 C CA . ARG A 1 191 ? 17.104 31.016 -3.687 1.00 24.76 191 ARG A CA 1
ATOM 1380 C C . ARG A 1 191 ? 18.088 30.007 -4.251 1.00 26.23 191 ARG A C 1
ATOM 1381 O O . ARG A 1 191 ? 18.775 30.291 -5.245 1.00 27.76 191 ARG A O 1
ATOM 1389 N N . ALA A 1 192 ? 18.159 28.831 -3.633 1.00 26.18 192 ALA A N 1
ATOM 1390 C CA . ALA A 1 192 ? 19.043 27.773 -4.143 1.00 28.00 192 ALA A CA 1
ATOM 1391 C C . ALA A 1 192 ? 18.527 27.215 -5.469 1.00 29.08 192 ALA A C 1
ATOM 1392 O O . ALA A 1 192 ? 19.326 26.831 -6.344 1.00 30.87 192 ALA A O 1
ATOM 1394 N N . ASN A 1 193 ? 17.202 27.178 -5.625 1.00 29.28 193 ASN A N 1
ATOM 1395 C CA . ASN A 1 193 ? 16.615 26.758 -6.888 1.00 30.77 193 ASN A CA 1
ATOM 1396 C C . ASN A 1 193 ? 16.879 27.763 -8.011 1.00 31.28 193 ASN A C 1
ATOM 1397 O O . ASN A 1 193 ? 17.161 27.366 -9.144 1.00 32.01 193 ASN A O 1
ATOM 1402 N N . ALA A 1 194 ? 16.789 29.052 -7.693 1.00 30.20 194 ALA A N 1
ATOM 1403 C CA . ALA A 1 194 ? 17.037 30.111 -8.676 1.00 30.76 194 ALA A CA 1
ATOM 1404 C C . ALA A 1 194 ? 18.520 30.226 -9.073 1.00 32.08 194 ALA A C 1
ATOM 1405 O O . ALA A 1 194 ? 18.845 30.334 -10.266 1.00 33.44 194 ALA A O 1
ATOM 1407 N N . THR A 1 195 ? 19.410 30.222 -8.078 1.00 32.18 195 THR A N 1
ATOM 1408 C CA . THR A 1 195 ? 20.850 30.426 -8.313 1.00 34.02 195 THR A CA 1
ATOM 1409 C C . THR A 1 195 ? 21.690 29.407 -7.527 1.00 34.52 195 THR A C 1
ATOM 1410 O O . THR A 1 195 ? 22.327 29.766 -6.524 1.00 34.05 195 THR A O 1
ATOM 1414 N N . PRO A 1 196 ? 21.695 28.135 -7.980 1.00 35.50 196 PRO A N 1
ATOM 1415 C CA . PRO A 1 196 ? 22.427 27.061 -7.296 1.00 36.27 196 PRO A CA 1
ATOM 1416 C C . PRO A 1 196 ? 23.932 27.317 -7.222 1.00 37.90 196 PRO A C 1
ATOM 1417 O O . PRO A 1 196 ? 24.593 26.851 -6.288 1.00 38.22 196 PRO A O 1
ATOM 1421 N N . GLU A 1 197 ? 24.453 28.064 -8.192 1.00 38.91 197 GLU A N 1
ATOM 1422 C CA . GLU A 1 197 ? 25.870 28.435 -8.227 1.00 40.72 197 GLU A CA 1
ATOM 1423 C C . GLU A 1 197 ? 26.279 29.318 -7.039 1.00 39.67 197 GLU A C 1
ATOM 1424 O O . GLU A 1 197 ? 27.455 29.406 -6.700 1.00 40.71 197 GLU A O 1
ATOM 1430 N N . ASN A 1 198 ? 25.300 29.972 -6.415 1.00 37.50 198 ASN A N 1
ATOM 1431 C CA . ASN A 1 198 ? 25.555 30.758 -5.212 1.00 36.60 198 ASN A CA 1
ATOM 1432 C C . ASN A 1 198 ? 25.195 30.002 -3.927 1.00 35.08 198 ASN A C 1
ATOM 1433 O O . ASN A 1 198 ? 25.210 30.578 -2.830 1.00 34.09 198 ASN A O 1
ATOM 1438 N N . ALA A 1 199 ? 24.886 28.711 -4.074 1.00 34.55 199 ALA A N 1
ATOM 1439 C CA . ALA A 1 199 ? 24.467 27.863 -2.955 1.00 33.32 199 ALA A CA 1
ATOM 1440 C C . ALA A 1 199 ? 25.332 26.612 -2.784 1.00 33.88 199 ALA A C 1
ATOM 1441 O O . ALA A 1 199 ? 24.930 25.670 -2.092 1.00 33.61 199 ALA A O 1
ATOM 1443 N N . ALA A 1 200 ? 26.512 26.600 -3.405 1.00 35.29 200 ALA A N 1
ATOM 1444 C CA . ALA A 1 200 ? 27.368 25.409 -3.401 1.00 36.22 200 ALA A CA 1
ATOM 1445 C C . ALA A 1 200 ? 27.648 24.843 -2.004 1.00 35.66 200 ALA A C 1
ATOM 1446 O O . ALA A 1 200 ? 27.489 23.634 -1.776 1.00 35.37 200 ALA A O 1
ATOM 1448 N N . VAL A 1 201 ? 28.056 25.716 -1.082 1.00 35.03 201 VAL A N 1
ATOM 1449 C CA . VAL A 1 201 ? 28.308 25.323 0.307 1.00 34.65 201 VAL A CA 1
ATOM 1450 C C . VAL A 1 201 ? 27.036 24.785 0.976 1.00 33.35 201 VAL A C 1
ATOM 1451 O O . VAL A 1 201 ? 27.054 23.725 1.608 1.00 33.30 201 VAL A O 1
ATOM 1455 N N . LEU A 1 202 ? 25.925 25.505 0.818 1.00 31.96 202 LEU A N 1
ATOM 1456 C CA . LEU A 1 202 ? 24.660 25.074 1.404 1.00 30.72 202 LEU A CA 1
ATOM 1457 C C . LEU A 1 202 ? 24.244 23.690 0.929 1.00 31.61 202 LEU A C 1
ATOM 1458 O O . LEU A 1 202 ? 23.928 22.822 1.744 1.00 31.94 202 LEU A O 1
ATOM 1463 N N . LEU A 1 203 ? 24.244 23.487 -0.385 1.00 32.93 203 LEU A N 1
ATOM 1464 C CA . LEU A 1 203 ? 23.855 22.201 -0.963 1.00 33.61 203 LEU A CA 1
ATOM 1465 C C . LEU A 1 203 ? 24.808 21.074 -0.552 1.00 34.73 203 LEU A C 1
ATOM 1466 O O . LEU A 1 203 ? 24.368 19.950 -0.300 1.00 34.70 203 LEU A O 1
ATOM 1471 N N . GLY A 1 204 ? 26.096 21.395 -0.445 1.00 35.84 204 GLY A N 1
ATOM 1472 C CA . GLY A 1 204 ? 27.114 20.435 0.005 1.00 37.54 204 GLY A CA 1
ATOM 1473 C C . GLY A 1 204 ? 26.928 19.927 1.429 1.00 37.01 204 GLY A C 1
ATOM 1474 O O . GLY A 1 204 ? 27.402 18.848 1.768 1.00 37.75 204 GLY A O 1
ATOM 1475 N N . LEU A 1 205 ? 26.232 20.695 2.267 1.00 35.82 205 LEU A N 1
ATOM 1476 C CA . LEU A 1 205 ? 25.974 20.286 3.649 1.00 35.34 205 LEU A CA 1
ATOM 1477 C C . LEU A 1 205 ? 24.812 19.301 3.742 1.00 35.37 205 LEU A C 1
ATOM 1478 O O . LEU A 1 205 ? 24.616 18.660 4.778 1.00 35.42 205 LEU A O 1
ATOM 1483 N N . GLY A 1 206 ? 24.036 19.189 2.667 1.00 35.26 206 GLY A N 1
ATOM 1484 C CA . GLY A 1 206 ? 22.906 18.271 2.627 1.00 35.65 206 GLY A CA 1
ATOM 1485 C C . GLY A 1 206 ? 23.205 17.093 1.726 1.00 37.20 206 GLY A C 1
ATOM 1486 O O . GLY A 1 206 ? 24.283 16.499 1.804 1.00 38.76 206 GLY A O 1
ATOM 1487 N N . ASP A 1 207 ? 22.251 16.749 0.867 1.00 37.73 207 ASP A N 1
ATOM 1488 C CA . ASP A 1 207 ? 22.475 15.684 -0.115 1.00 39.12 207 ASP A CA 1
ATOM 1489 C C . ASP A 1 207 ? 22.799 16.226 -1.518 1.00 39.93 207 ASP A C 1
ATOM 1490 O O . ASP A 1 207 ? 22.926 15.456 -2.476 1.00 41.01 207 ASP A O 1
ATOM 1495 N N . GLY A 1 208 ? 22.929 17.547 -1.627 1.00 39.10 208 GLY A N 1
ATOM 1496 C CA . GLY A 1 208 ? 23.252 18.202 -2.895 1.00 39.66 208 GLY A CA 1
ATOM 1497 C C . GLY A 1 208 ? 22.043 18.730 -3.646 1.00 38.76 208 GLY A C 1
ATOM 1498 O O . GLY A 1 208 ? 22.190 19.448 -4.638 1.00 39.24 208 GLY A O 1
ATOM 1499 N N . SER A 1 209 ? 20.850 18.373 -3.173 1.00 37.75 209 SER A N 1
ATOM 1500 C CA . SER A 1 209 ? 19.597 18.797 -3.793 1.00 36.71 209 SER A CA 1
ATOM 1501 C C . SER A 1 209 ? 18.929 19.922 -2.998 1.00 35.11 209 SER A C 1
ATOM 1502 O O . SER A 1 209 ? 19.188 20.088 -1.799 1.00 34.38 209 SER A O 1
ATOM 1505 N N . VAL A 1 210 ? 18.075 20.683 -3.680 1.00 34.41 210 VAL A N 1
ATOM 1506 C CA . VAL A 1 210 ? 17.269 21.731 -3.039 1.00 33.25 210 VAL A CA 1
ATOM 1507 C C . VAL A 1 210 ? 16.360 21.126 -1.966 1.00 33.19 210 VAL A C 1
ATOM 1508 O O . VAL A 1 210 ? 16.256 21.661 -0.858 1.00 31.84 210 VAL A O 1
ATOM 1512 N N . ASP A 1 211 ? 15.728 19.999 -2.298 1.00 34.29 211 ASP A N 1
ATOM 1513 C CA . ASP A 1 211 ? 14.796 19.325 -1.398 1.00 34.75 211 ASP A CA 1
ATOM 1514 C C . ASP A 1 211 ? 15.462 18.873 -0.100 1.00 34.06 211 ASP A C 1
ATOM 1515 O O . ASP A 1 211 ? 14.790 18.731 0.932 1.00 33.60 211 ASP A O 1
ATOM 1520 N N . GLY A 1 212 ? 16.774 18.649 -0.160 1.00 33.63 212 GLY A N 1
ATOM 1521 C CA . GLY A 1 212 ? 17.556 18.201 0.997 1.00 32.68 212 GLY A CA 1
ATOM 1522 C C . GLY A 1 212 ? 18.063 19.312 1.909 1.00 30.98 212 GLY A C 1
ATOM 1523 O O . GLY A 1 212 ? 18.750 19.042 2.897 1.00 30.80 212 GLY A O 1
ATOM 1524 N N . ILE A 1 213 ? 17.730 20.563 1.592 1.00 30.01 213 ILE A N 1
ATOM 1525 C CA . ILE A 1 213 ? 18.137 21.693 2.441 1.00 28.73 213 ILE A CA 1
ATOM 1526 C C . ILE A 1 213 ? 17.373 21.663 3.764 1.00 27.69 213 ILE A C 1
ATOM 1527 O O . ILE A 1 213 ? 16.143 21.636 3.760 1.00 27.32 213 ILE A O 1
ATOM 1532 N N . GLU A 1 214 ? 18.113 21.653 4.875 1.00 27.36 214 GLU A N 1
ATOM 1533 C CA . GLU A 1 214 ? 17.526 21.703 6.220 1.00 26.40 214 GLU A CA 1
ATOM 1534 C C . GLU A 1 214 ? 17.918 22.994 6.938 1.00 25.19 214 GLU A C 1
ATOM 1535 O O . GLU A 1 214 ? 18.951 23.590 6.632 1.00 24.69 214 GLU A O 1
ATOM 1541 N N . GLY A 1 215 ? 17.083 23.430 7.886 1.00 24.02 215 GLY A N 1
ATOM 1542 C CA . GLY A 1 215 ? 17.348 24.676 8.614 1.00 24.01 215 GLY A CA 1
ATOM 1543 C C . GLY A 1 215 ? 18.781 24.792 9.114 1.00 24.67 215 GLY A C 1
ATOM 1544 O O . GLY A 1 215 ? 19.450 25.789 8.866 1.00 24.38 215 GLY A O 1
ATOM 1545 N N . LYS A 1 216 ? 19.264 23.766 9.814 1.00 25.20 216 LYS A N 1
ATOM 1546 C CA . LYS A 1 216 ? 20.607 23.815 10.375 1.00 26.71 216 LYS A CA 1
ATOM 1547 C C . LYS A 1 216 ? 21.696 23.967 9.306 1.00 26.81 216 LYS A C 1
ATOM 1548 O O . LYS A 1 216 ? 22.719 24.612 9.552 1.00 26.99 216 LYS A O 1
ATOM 1554 N N . HIS A 1 217 ? 21.456 23.428 8.110 1.00 26.82 217 HIS A N 1
ATOM 1555 C CA . HIS A 1 217 ? 22.396 23.623 6.989 1.00 26.97 217 HIS A CA 1
ATOM 1556 C C . HIS A 1 217 ? 22.491 25.104 6.632 1.00 25.52 217 HIS A C 1
ATOM 1557 O O . HIS A 1 217 ? 23.571 25.618 6.359 1.00 26.50 217 HIS A O 1
ATOM 1564 N N . ILE A 1 218 ? 21.344 25.785 6.607 1.00 23.75 218 ILE A N 1
ATOM 1565 C CA . ILE A 1 218 ? 21.315 27.201 6.237 1.00 22.60 218 ILE A CA 1
ATOM 1566 C C . ILE A 1 218 ? 22.155 28.030 7.205 1.00 22.90 218 ILE A C 1
ATOM 1567 O O . ILE A 1 218 ? 22.926 28.900 6.789 1.00 23.35 218 ILE A O 1
ATOM 1572 N N . SER A 1 219 ? 22.039 27.720 8.492 1.00 22.59 219 SER A N 1
ATOM 1573 C CA . SER A 1 219 ? 22.798 28.409 9.531 1.00 23.10 219 SER A CA 1
ATOM 1574 C C . SER A 1 219 ? 24.304 28.190 9.354 1.00 25.09 219 SER A C 1
ATOM 1575 O O . SER A 1 219 ? 25.066 29.160 9.272 1.00 26.32 219 SER A O 1
ATOM 1578 N N . GLU A 1 220 ? 24.712 26.928 9.260 1.00 26.77 220 GLU A N 1
ATOM 1579 C CA . GLU A 1 220 ? 26.125 26.601 9.073 1.00 28.92 220 GLU A CA 1
ATOM 1580 C C . GLU A 1 220 ? 26.682 27.222 7.788 1.00 29.97 220 GLU A C 1
ATOM 1581 O O . GLU A 1 220 ? 27.773 27.805 7.796 1.00 31.32 220 GLU A O 1
ATOM 1587 N N . ALA A 1 221 ? 25.937 27.095 6.691 1.00 29.50 221 ALA A N 1
ATOM 1588 C CA . ALA A 1 221 ? 26.345 27.693 5.423 1.00 30.09 221 ALA A CA 1
ATOM 1589 C C . ALA A 1 221 ? 26.492 29.213 5.505 1.00 30.23 221 ALA A C 1
ATOM 1590 O O . ALA A 1 221 ? 27.457 29.770 4.992 1.00 30.86 221 ALA A O 1
ATOM 1592 N N . ALA A 1 222 ? 25.545 29.890 6.163 1.00 28.57 222 ALA A N 1
ATOM 1593 C CA . ALA A 1 222 ? 25.663 31.338 6.358 1.00 29.27 222 ALA A CA 1
ATOM 1594 C C . ALA A 1 222 ? 26.918 31.728 7.153 1.00 31.09 222 ALA A C 1
ATOM 1595 O O . ALA A 1 222 ? 27.572 32.720 6.828 1.00 31.85 222 ALA A O 1
ATOM 1597 N N . ARG A 1 223 ? 27.264 30.944 8.175 1.00 32.25 223 ARG A N 1
ATOM 1598 C CA . ARG A 1 223 ? 28.496 31.191 8.937 1.00 34.23 223 ARG A CA 1
ATOM 1599 C C . ARG A 1 223 ? 29.706 31.140 8.025 1.00 36.14 223 ARG A C 1
ATOM 1600 O O . ARG A 1 223 ? 30.671 31.884 8.220 1.00 37.55 223 ARG A O 1
ATOM 1608 N N . GLN A 1 224 ? 29.655 30.241 7.043 1.00 36.68 224 GLN A N 1
ATOM 1609 C CA . GLN A 1 224 ? 30.758 30.062 6.094 1.00 38.30 224 GLN A CA 1
ATOM 1610 C C . GLN A 1 224 ? 30.671 31.042 4.921 1.00 38.29 224 GLN A C 1
ATOM 1611 O O . GLN A 1 224 ? 31.515 31.023 4.022 1.00 39.76 224 GLN A O 1
ATOM 1617 N N . GLY A 1 225 ? 29.642 31.886 4.931 1.00 36.87 225 GLY A N 1
ATOM 1618 C CA . GLY A 1 225 ? 29.503 32.973 3.962 1.00 36.37 225 GLY A CA 1
ATOM 1619 C C . GLY A 1 225 ? 28.796 32.606 2.670 1.00 35.69 225 GLY A C 1
ATOM 1620 O O . GLY A 1 225 ? 28.899 33.339 1.686 1.00 36.05 225 GLY A O 1
ATOM 1621 N N . ASP A 1 226 ? 28.078 31.479 2.675 1.00 34.18 226 ASP A N 1
ATOM 1622 C CA . ASP A 1 226 ? 27.286 31.049 1.523 1.00 32.92 226 ASP A CA 1
ATOM 1623 C C . ASP A 1 226 ? 26.287 32.162 1.208 1.00 31.58 226 ASP A C 1
ATOM 1624 O O . ASP A 1 226 ? 25.465 32.507 2.067 1.00 30.07 226 ASP A O 1
ATOM 1629 N N . PRO A 1 227 ? 26.374 32.761 -0.001 1.00 31.23 227 PRO A N 1
ATOM 1630 C CA . PRO A 1 227 ? 25.553 33.941 -0.318 1.00 29.77 227 PRO A CA 1
ATOM 1631 C C . PRO A 1 227 ? 24.051 33.687 -0.250 1.00 27.82 227 PRO A C 1
ATOM 1632 O O . PRO A 1 227 ? 23.305 34.556 0.225 1.00 26.94 227 PRO A O 1
ATOM 1636 N N . VAL A 1 228 ? 23.616 32.524 -0.728 1.00 26.74 228 VAL A N 1
ATOM 1637 C CA . VAL A 1 228 ? 22.189 32.171 -0.705 1.00 25.33 228 VAL A CA 1
ATOM 1638 C C . VAL A 1 228 ? 21.714 32.029 0.737 1.00 24.47 228 VAL A C 1
ATOM 1639 O O . VAL A 1 228 ? 20.613 32.483 1.077 1.00 22.37 228 VAL A O 1
ATOM 1643 N N . ALA A 1 229 ? 22.534 31.423 1.590 1.00 24.56 229 ALA A N 1
ATOM 1644 C CA . ALA A 1 229 ? 22.157 31.274 2.998 1.00 23.71 229 ALA A CA 1
ATOM 1645 C C . ALA A 1 229 ? 22.102 32.638 3.695 1.00 23.61 229 ALA A C 1
ATOM 1646 O O . ALA A 1 229 ? 21.178 32.914 4.454 1.00 21.24 229 ALA A O 1
ATOM 1648 N N . VAL A 1 230 ? 23.094 33.486 3.430 1.00 23.83 230 VAL A N 1
ATOM 1649 C CA . VAL A 1 230 ? 23.125 34.839 3.991 1.00 24.26 230 VAL A CA 1
ATOM 1650 C C . VAL A 1 230 ? 21.888 35.620 3.547 1.00 23.24 230 VAL A C 1
ATOM 1651 O O . VAL A 1 230 ? 21.229 36.285 4.377 1.00 21.99 230 VAL A O 1
ATOM 1655 N N . ASP A 1 231 ? 21.539 35.505 2.261 1.00 23.45 231 ASP A N 1
ATOM 1656 C CA . ASP A 1 231 ? 20.352 36.189 1.717 1.00 23.04 231 ASP A CA 1
ATOM 1657 C C . ASP A 1 231 ? 19.034 35.708 2.348 1.00 21.23 231 ASP A C 1
ATOM 1658 O O . ASP A 1 231 ? 18.087 36.496 2.536 1.00 21.06 231 ASP A O 1
ATOM 1663 N N . SER A 1 232 ? 18.973 34.419 2.657 1.00 20.44 232 SER A N 1
ATOM 1664 C CA . SER A 1 232 ? 17.781 33.834 3.292 1.00 19.41 232 SER A CA 1
ATOM 1665 C C . SER A 1 232 ? 17.590 34.397 4.705 1.00 19.16 232 SER A C 1
ATOM 1666 O O . SER A 1 232 ? 16.451 34.688 5.131 1.00 18.12 232 SER A O 1
ATOM 1669 N N . PHE A 1 233 ? 18.687 34.519 5.450 1.00 19.20 233 PHE A N 1
ATOM 1670 C CA . PHE A 1 233 ? 18.639 35.167 6.746 1.00 18.52 233 PHE A CA 1
ATOM 1671 C C . PHE A 1 233 ? 18.226 36.624 6.626 1.00 18.30 233 PHE A C 1
ATOM 1672 O O . PHE A 1 233 ? 17.473 37.113 7.483 1.00 15.85 233 PHE A O 1
ATOM 1680 N N . ARG A 1 234 ? 18.687 37.307 5.571 1.00 18.72 234 ARG A N 1
ATOM 1681 C CA . ARG A 1 234 ? 18.267 38.704 5.303 1.00 19.03 234 ARG A CA 1
ATOM 1682 C C . ARG A 1 234 ? 16.753 38.804 5.123 1.00 17.61 234 ARG A C 1
ATOM 1683 O O . ARG A 1 234 ? 16.113 39.708 5.680 1.00 17.10 234 ARG A O 1
ATOM 1691 N N . GLU A 1 235 ? 16.186 37.865 4.360 1.00 15.99 235 GLU A N 1
ATOM 1692 C CA . GLU A 1 235 ? 14.743 37.882 4.111 1.00 14.91 235 GLU A CA 1
ATOM 1693 C C . GLU A 1 235 ? 13.977 37.561 5.396 1.00 14.16 235 GLU A C 1
ATOM 1694 O O . GLU A 1 235 ? 12.966 38.212 5.696 1.00 14.52 235 GLU A O 1
ATOM 1700 N N . LEU A 1 236 ? 14.456 36.571 6.155 1.00 14.09 236 LEU A N 1
ATOM 1701 C CA . LEU A 1 236 ? 13.831 36.258 7.461 1.00 12.80 236 LEU A CA 1
ATOM 1702 C C . LEU A 1 236 ? 13.828 37.489 8.364 1.00 13.47 236 LEU A C 1
ATOM 1703 O O . LEU A 1 236 ? 12.815 37.824 8.975 1.00 12.29 236 LEU A O 1
ATOM 1708 N N . ALA A 1 237 ? 14.963 38.187 8.397 1.00 13.77 237 ALA A N 1
ATOM 1709 C CA . ALA A 1 237 ? 15.119 39.387 9.226 1.00 13.86 237 ALA A CA 1
ATOM 1710 C C . ALA A 1 237 ? 14.251 40.554 8.788 1.00 13.65 237 ALA A C 1
ATOM 1711 O O . ALA A 1 237 ? 13.780 41.299 9.632 1.00 14.26 237 ALA A O 1
ATOM 1713 N N . ARG A 1 238 ? 14.015 40.700 7.487 1.00 14.35 238 ARG A N 1
ATOM 1714 C CA . ARG A 1 238 ? 13.100 41.710 6.954 1.00 14.72 238 ARG A CA 1
ATOM 1715 C C . ARG A 1 238 ? 11.752 41.596 7.645 1.00 13.72 238 ARG A C 1
ATOM 1716 O O . ARG A 1 238 ? 11.197 42.575 8.166 1.00 14.34 238 ARG A O 1
ATOM 1724 N N . TRP A 1 239 ? 11.236 40.377 7.668 1.00 11.89 239 TRP A N 1
ATOM 1725 C CA . TRP A 1 239 ? 9.909 40.168 8.237 1.00 10.66 239 TRP A CA 1
ATOM 1726 C C . TRP A 1 239 ? 9.942 40.094 9.758 1.00 10.74 239 TRP A C 1
ATOM 1727 O O . TRP A 1 239 ? 8.994 40.578 10.428 1.00 10.74 239 TRP A O 1
ATOM 1738 N N . ALA A 1 240 ? 10.980 39.464 10.326 1.00 11.06 240 ALA A N 1
ATOM 1739 C CA . ALA A 1 240 ? 11.022 39.360 11.780 1.00 10.76 240 ALA A CA 1
ATOM 1740 C C . ALA A 1 240 ? 11.206 40.756 12.402 1.00 11.92 240 ALA A C 1
ATOM 1741 O O . ALA A 1 240 ? 10.518 41.114 13.362 1.00 11.44 240 ALA A O 1
ATOM 1743 N N . GLY A 1 241 ? 12.140 41.521 11.846 1.00 11.75 241 GLY A N 1
ATOM 1744 C CA . GLY A 1 241 ? 12.411 42.883 12.347 1.00 12.80 241 GLY A CA 1
ATOM 1745 C C . GLY A 1 241 ? 11.250 43.840 12.176 1.00 12.57 241 GLY A C 1
ATOM 1746 O O . GLY A 1 241 ? 10.967 44.627 13.090 1.00 12.66 241 GLY A O 1
ATOM 1747 N N . ALA A 1 242 ? 10.573 43.798 11.024 1.00 12.36 242 ALA A N 1
ATOM 1748 C CA . ALA A 1 242 ? 9.380 44.639 10.813 1.00 13.74 242 ALA A CA 1
ATOM 1749 C C . ALA A 1 242 ? 8.304 44.303 11.828 1.00 12.97 242 ALA A C 1
ATOM 1750 O O . ALA A 1 242 ? 7.638 45.202 12.370 1.00 12.91 242 ALA A O 1
ATOM 1752 N N . GLY A 1 243 ? 8.121 43.016 12.108 1.00 12.99 243 GLY A N 1
ATOM 1753 C CA . GLY A 1 243 ? 7.139 42.611 13.100 1.00 12.78 243 GLY A CA 1
ATOM 1754 C C . GLY A 1 243 ? 7.525 43.051 14.499 1.00 12.77 243 GLY A C 1
ATOM 1755 O O . GLY A 1 243 ? 6.663 43.422 15.285 1.00 12.86 243 GLY A O 1
ATOM 1756 N N . LEU A 1 244 ? 8.812 42.949 14.854 1.00 12.98 244 LEU A N 1
ATOM 1757 C CA . LEU A 1 244 ? 9.267 43.462 16.156 1.00 13.17 244 LEU A CA 1
ATOM 1758 C C . LEU A 1 244 ? 9.024 44.958 16.279 1.00 13.33 244 LEU A C 1
ATOM 1759 O O . LEU A 1 244 ? 8.664 45.448 17.366 1.00 14.18 244 LEU A O 1
ATOM 1764 N N . ALA A 1 245 ? 9.209 45.687 15.176 1.00 13.19 245 ALA A N 1
ATOM 1765 C CA . ALA A 1 245 ? 8.878 47.124 15.216 1.00 13.54 245 ALA A CA 1
ATOM 1766 C C . ALA A 1 245 ? 7.391 47.326 15.490 1.00 14.17 245 ALA A C 1
ATOM 1767 O O . ALA A 1 245 ? 7.019 48.204 16.303 1.00 15.11 245 ALA A O 1
ATOM 1769 N N . ASP A 1 246 ? 6.533 46.523 14.866 1.00 13.23 246 ASP A N 1
ATOM 1770 C CA . ASP A 1 246 ? 5.083 46.582 15.209 1.00 14.67 246 ASP A CA 1
ATOM 1771 C C . ASP A 1 246 ? 4.817 46.227 16.691 1.00 14.69 246 ASP A C 1
ATOM 1772 O O . ASP A 1 246 ? 3.990 46.856 17.374 1.00 15.52 246 ASP A O 1
ATOM 1777 N N . LEU A 1 247 ? 5.531 45.229 17.208 1.00 13.26 247 LEU A N 1
ATOM 1778 C CA . LEU A 1 247 ? 5.358 44.895 18.618 1.00 13.84 247 LEU A CA 1
ATOM 1779 C C . LEU A 1 247 ? 5.830 46.017 19.540 1.00 14.50 247 LEU A C 1
ATOM 1780 O O . LEU A 1 2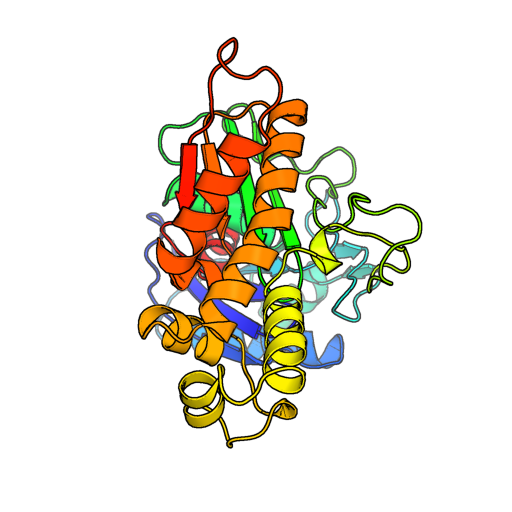47 ? 5.318 46.117 20.672 1.00 15.33 247 LEU A O 1
ATOM 1785 N N . ALA A 1 248 ? 6.806 46.819 19.094 1.00 14.05 248 ALA A N 1
ATOM 1786 C CA . ALA A 1 248 ? 7.247 47.996 19.874 1.00 14.92 248 ALA A CA 1
ATOM 1787 C C . ALA A 1 248 ? 6.120 49.020 19.907 1.00 14.95 248 ALA A C 1
ATOM 1788 O O . ALA A 1 248 ? 5.896 49.663 20.957 1.00 15.41 248 ALA A O 1
ATOM 1790 N N . SER A 1 249 ? 5.429 49.177 18.767 1.00 14.56 249 SER A N 1
ATOM 1791 C CA . SER A 1 249 ? 4.247 50.076 18.717 1.00 15.77 249 SER A CA 1
ATOM 1792 C C . SER A 1 249 ? 3.163 49.606 19.667 1.00 16.42 249 SER A C 1
ATOM 1793 O O . SER A 1 249 ? 2.521 50.434 20.327 1.00 17.68 249 SER A O 1
ATOM 1796 N N . LEU A 1 250 ? 2.993 48.291 19.768 1.00 16.11 250 LEU A N 1
ATOM 1797 C CA . LEU A 1 250 ? 1.951 47.679 20.599 1.00 15.70 250 LEU A CA 1
ATOM 1798 C C . LEU A 1 250 ? 2.294 47.717 22.088 1.00 15.51 250 LEU A C 1
ATOM 1799 O O . LEU A 1 250 ? 1.490 48.217 22.903 1.00 16.29 250 LEU A O 1
ATOM 1804 N N . PHE A 1 251 ? 3.480 47.210 22.445 1.00 15.21 251 PHE A N 1
ATOM 1805 C CA . PHE A 1 251 ? 3.828 46.920 23.853 1.00 16.03 251 PHE A CA 1
ATOM 1806 C C . PHE A 1 251 ? 4.889 47.838 24.446 1.00 16.36 251 PHE A C 1
ATOM 1807 O O . PHE A 1 251 ? 4.985 47.966 25.676 1.00 18.57 251 PHE A O 1
ATOM 1815 N N . ASP A 1 252 ? 5.703 48.454 23.587 1.00 16.72 252 ASP A N 1
ATOM 1816 C CA . ASP A 1 252 ? 6.861 49.265 24.058 1.00 16.79 252 ASP A CA 1
ATOM 1817 C C . ASP A 1 252 ? 7.647 48.636 25.237 1.00 17.41 252 ASP A C 1
ATOM 1818 O O . ASP A 1 252 ? 7.771 49.260 26.308 1.00 18.76 252 ASP A O 1
ATOM 1823 N N . PRO A 1 253 ? 8.180 47.406 25.066 1.00 16.70 253 PRO A N 1
ATOM 1824 C CA . PRO A 1 253 ? 8.908 46.742 26.166 1.00 17.20 253 PRO A CA 1
ATOM 1825 C C . PRO A 1 253 ? 10.338 47.278 26.266 1.00 17.75 253 PRO A C 1
ATOM 1826 O O . PRO A 1 253 ? 10.798 47.982 25.368 1.00 17.59 253 PRO A O 1
ATOM 1830 N N . SER A 1 254 ? 11.051 46.923 27.336 1.00 18.85 254 SER A N 1
ATOM 1831 C CA . SER A 1 254 ? 12.461 47.275 27.420 1.00 19.96 254 SER A CA 1
ATOM 1832 C C . SER A 1 254 ? 13.308 46.347 26.539 1.00 19.23 254 SER A C 1
ATOM 1833 O O . SER A 1 254 ? 14.385 46.739 26.075 1.00 20.44 254 SER A O 1
ATOM 1836 N N . ALA A 1 255 ? 12.818 45.129 26.320 1.00 18.69 255 ALA A N 1
ATOM 1837 C CA . ALA A 1 255 ? 13.537 44.166 25.503 1.00 17.85 255 ALA A CA 1
ATOM 1838 C C . ALA A 1 255 ? 12.613 43.227 24.751 1.00 16.70 255 ALA A C 1
ATOM 1839 O O . ALA A 1 255 ? 11.550 42.828 25.264 1.00 16.66 255 ALA A O 1
ATOM 1841 N N . PHE A 1 256 ? 13.064 42.881 23.549 1.00 15.95 256 PHE A N 1
ATOM 1842 C CA . PHE A 1 256 ? 12.576 41.732 22.785 1.00 15.14 256 PHE A CA 1
ATOM 1843 C C . PHE A 1 256 ? 13.560 40.596 22.914 1.00 15.62 256 PHE A C 1
ATOM 1844 O O . PHE A 1 256 ? 14.775 40.815 22.854 1.00 17.62 256 PHE A O 1
ATOM 1852 N N . ILE A 1 257 ? 13.024 39.395 23.110 1.00 15.28 257 ILE A N 1
ATOM 1853 C CA . ILE A 1 257 ? 13.859 38.193 23.269 1.00 15.43 257 ILE A CA 1
ATOM 1854 C C . ILE A 1 257 ? 13.426 37.221 22.195 1.00 15.48 257 ILE A C 1
ATOM 1855 O O . ILE A 1 257 ? 12.244 36.863 22.117 1.00 16.07 257 ILE A O 1
ATOM 1860 N N . VAL A 1 258 ? 14.378 36.824 21.358 1.00 14.58 258 VAL A N 1
ATOM 1861 C CA . VAL A 1 258 ? 14.098 35.935 20.224 1.00 14.31 258 VAL A CA 1
ATOM 1862 C C . VAL A 1 258 ? 14.552 34.533 20.573 1.00 13.96 258 VAL A C 1
ATOM 1863 O O . VAL A 1 258 ? 15.746 34.310 20.835 1.00 16.39 258 VAL A O 1
ATOM 1867 N N . GLY A 1 259 ? 13.585 33.601 20.591 1.00 14.00 259 GLY A N 1
ATOM 1868 C CA . GLY A 1 259 ? 13.858 32.198 20.931 1.00 13.64 259 GLY A CA 1
ATOM 1869 C C . GLY A 1 259 ? 13.491 31.305 19.753 1.00 14.07 259 GLY A C 1
ATOM 1870 O O . GLY A 1 259 ? 13.488 31.740 18.585 1.00 13.42 259 GLY A O 1
ATOM 1871 N N . GLY A 1 260 ? 13.197 30.052 20.059 1.00 14.18 260 GLY A N 1
ATOM 1872 C CA . GLY A 1 260 ? 12.998 29.044 19.020 1.00 15.25 260 GLY A CA 1
ATOM 1873 C C . GLY A 1 260 ? 14.303 28.359 18.686 1.00 16.32 260 GLY A C 1
ATOM 1874 O O . GLY A 1 260 ? 15.368 28.828 19.076 1.00 16.10 260 GLY A O 1
ATOM 1875 N N . GLY A 1 261 ? 14.232 27.236 17.972 1.00 16.45 261 GLY A N 1
ATOM 1876 C CA . GLY A 1 261 ? 15.448 26.544 17.553 1.00 18.20 261 GLY A CA 1
ATOM 1877 C C . GLY A 1 261 ? 16.485 27.403 16.872 1.00 19.55 261 GLY A C 1
ATOM 1878 O O . GLY A 1 261 ? 17.665 27.264 17.157 1.00 20.81 261 GLY A O 1
ATOM 1879 N N . VAL A 1 262 ? 16.073 28.302 15.982 1.00 20.62 262 VAL A N 1
ATOM 1880 C CA . VAL A 1 262 ? 17.132 29.053 15.279 1.00 21.71 262 VAL A CA 1
ATOM 1881 C C . VAL A 1 262 ? 17.852 30.056 16.182 1.00 21.34 262 VAL A C 1
ATOM 1882 O O . VAL A 1 262 ? 18.97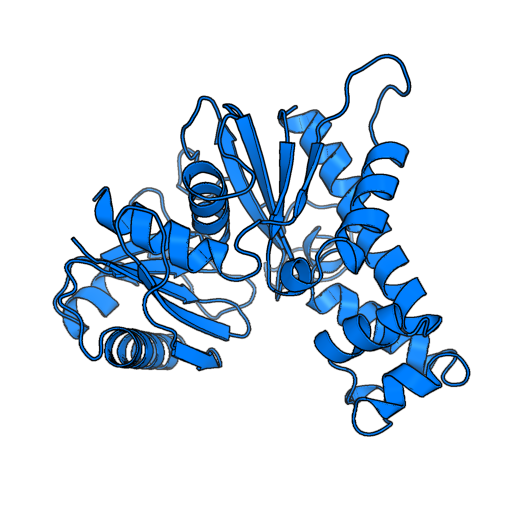5 30.455 15.876 1.00 21.94 262 VAL A O 1
ATOM 1886 N N . SER A 1 263 ? 17.251 30.406 17.319 1.00 20.47 263 SER A N 1
ATOM 1887 C CA . SER A 1 263 ? 17.931 31.316 18.264 1.00 20.06 263 SER A CA 1
ATOM 1888 C C . SER A 1 263 ? 19.198 30.681 18.825 1.00 21.06 263 SER A C 1
ATOM 1889 O O . SER A 1 263 ? 20.048 31.377 19.359 1.00 21.39 263 SER A O 1
ATOM 1892 N N . ASP A 1 264 ? 19.330 29.356 18.693 1.00 22.32 264 ASP A N 1
ATOM 1893 C CA . ASP A 1 264 ? 20.571 28.676 19.055 1.00 23.96 264 ASP A CA 1
ATOM 1894 C C . ASP A 1 264 ? 21.773 29.242 18.313 1.00 24.40 264 ASP A C 1
ATOM 1895 O O . ASP A 1 264 ? 22.934 29.072 18.753 1.00 25.31 264 ASP A O 1
ATOM 1900 N N . GLU A 1 265 ? 21.502 29.914 17.192 1.00 23.38 265 GLU A N 1
ATOM 1901 C CA . GLU A 1 265 ? 22.584 30.458 16.370 1.00 24.01 265 GLU A CA 1
ATOM 1902 C C . GLU A 1 265 ? 23.106 31.816 16.835 1.00 24.34 265 GLU A C 1
ATOM 1903 O O . GLU A 1 265 ? 24.101 32.299 16.291 1.00 24.69 265 GLU A O 1
ATOM 1909 N N . GLY A 1 266 ? 22.429 32.435 17.808 1.00 22.88 266 GLY A N 1
ATOM 1910 C CA . GLY A 1 266 ? 22.912 33.689 18.401 1.00 22.78 266 GLY A CA 1
ATOM 1911 C C . GLY A 1 266 ? 22.977 34.824 17.393 1.00 22.79 266 GLY A C 1
ATOM 1912 O O . GLY A 1 266 ? 22.031 35.028 16.623 1.00 21.21 266 GLY A O 1
ATOM 1913 N N . GLU A 1 267 ? 24.092 35.557 17.385 1.00 23.10 267 GLU A N 1
ATOM 1914 C CA . GLU A 1 267 ? 24.217 36.765 16.558 1.00 22.85 267 GLU A CA 1
ATOM 1915 C C . GLU A 1 267 ? 24.097 36.523 15.058 1.00 21.93 267 GLU A C 1
ATOM 1916 O O . GLU A 1 267 ? 23.725 37.435 14.321 1.00 21.78 267 GLU A O 1
ATOM 1922 N N . LEU A 1 268 ? 24.349 35.293 14.608 1.00 22.12 268 LEU A N 1
ATOM 1923 C CA . LEU A 1 268 ? 24.175 34.970 13.182 1.00 22.19 268 LEU A CA 1
ATOM 1924 C C . LEU A 1 268 ? 22.792 35.409 12.692 1.00 21.16 268 LEU A C 1
ATOM 1925 O O . LEU A 1 268 ? 22.668 36.022 11.627 1.00 21.65 268 LEU A O 1
ATOM 1930 N N . VAL A 1 269 ? 21.785 35.110 13.499 1.00 19.79 269 VAL A N 1
ATOM 1931 C CA . VAL A 1 269 ? 20.396 35.508 13.209 1.00 18.19 269 VAL A CA 1
ATOM 1932 C C . VAL A 1 269 ? 19.979 36.786 13.949 1.00 18.55 269 VAL A C 1
ATOM 1933 O O . VAL A 1 269 ? 19.228 37.589 13.399 1.00 16.59 269 VAL A O 1
ATOM 1937 N N . LEU A 1 270 ? 20.486 37.002 15.168 1.00 17.84 270 LEU A N 1
ATOM 1938 C CA . LEU A 1 270 ? 20.058 38.175 15.933 1.00 18.28 270 LEU A CA 1
ATOM 1939 C C . LEU A 1 270 ? 20.538 39.506 15.345 1.00 18.38 270 LEU A C 1
ATOM 1940 O O . LEU A 1 270 ? 19.811 40.515 15.406 1.00 17.62 270 LEU A O 1
ATOM 1945 N N . ASP A 1 271 ? 21.748 39.530 14.782 1.00 19.65 271 ASP A N 1
ATOM 1946 C CA . ASP A 1 271 ? 22.278 40.778 14.236 1.00 20.46 271 ASP A CA 1
ATOM 1947 C C . ASP A 1 271 ? 21.435 41.309 13.062 1.00 19.07 271 ASP A C 1
ATOM 1948 O O . ASP A 1 271 ? 21.015 42.464 13.110 1.00 18.70 271 ASP A O 1
ATOM 1953 N N . PRO A 1 272 ? 21.117 40.453 12.050 1.00 18.75 272 PRO A N 1
ATOM 1954 C CA . PRO A 1 272 ? 20.224 40.983 11.015 1.00 17.51 272 PRO A CA 1
ATOM 1955 C C . PRO A 1 272 ? 18.836 41.331 11.541 1.00 15.99 272 PRO A C 1
ATOM 1956 O O . PRO A 1 272 ? 18.245 42.301 11.062 1.00 15.53 272 PRO A O 1
ATOM 1960 N N . ILE A 1 273 ? 18.323 40.569 12.512 1.00 15.67 273 ILE A N 1
ATOM 1961 C CA . ILE A 1 273 ? 16.980 40.893 13.054 1.00 14.64 273 ILE A CA 1
ATOM 1962 C C . ILE A 1 273 ? 16.998 42.253 13.768 1.00 14.99 273 ILE A C 1
ATOM 1963 O O . ILE A 1 273 ? 16.117 43.097 13.565 1.00 14.20 273 ILE A O 1
ATOM 1968 N N . ARG A 1 274 ? 18.032 42.464 14.582 1.00 15.39 274 ARG A N 1
ATOM 1969 C CA . ARG A 1 274 ? 18.188 43.732 15.307 1.00 15.87 274 ARG A CA 1
ATOM 1970 C C . ARG A 1 274 ? 18.305 44.929 14.367 1.00 16.11 274 ARG A C 1
ATOM 1971 O O . ARG A 1 274 ? 17.671 45.974 14.584 1.00 15.75 274 ARG A O 1
ATOM 1979 N N . LYS A 1 275 ? 19.134 44.782 13.336 1.00 17.22 275 LYS A N 1
ATOM 1980 C CA . LYS A 1 275 ? 19.328 45.856 12.353 1.00 18.68 275 LYS A CA 1
ATOM 1981 C C . LYS A 1 275 ? 18.005 46.158 11.636 1.00 17.32 275 LYS A C 1
ATOM 1982 O O . LYS A 1 275 ? 17.628 47.312 11.442 1.00 17.06 275 LYS A O 1
ATOM 1988 N N . SER A 1 276 ? 17.282 45.105 11.276 1.00 15.85 276 SER A N 1
ATOM 1989 C CA . SER A 1 276 ? 15.974 45.289 10.655 1.00 14.52 276 SER A CA 1
ATOM 1990 C C . SER A 1 276 ? 14.967 46.004 11.575 1.00 13.64 276 SER A C 1
ATOM 1991 O O . SER A 1 276 ? 14.265 46.923 11.151 1.00 13.74 276 SER A O 1
ATOM 1994 N N . PHE A 1 277 ? 14.900 45.565 12.831 1.00 14.16 277 PHE A N 1
ATOM 1995 C CA . PHE A 1 277 ? 14.090 46.221 13.849 1.00 13.81 277 PHE A CA 1
ATOM 1996 C C . PHE A 1 277 ? 14.372 47.724 13.883 1.00 14.52 277 PHE A C 1
ATOM 1997 O O . PHE A 1 277 ? 13.444 48.524 13.818 1.00 14.86 277 PHE A O 1
ATOM 2005 N N . ARG A 1 278 ? 15.648 48.093 13.956 1.00 16.34 278 ARG A N 1
ATOM 2006 C CA . ARG A 1 278 ? 16.003 49.506 14.003 1.00 17.78 278 ARG A CA 1
ATOM 2007 C C . ARG A 1 278 ? 15.607 50.276 12.744 1.00 18.66 278 ARG A C 1
ATOM 2008 O O . ARG A 1 278 ? 15.243 51.461 12.840 1.00 19.76 278 ARG A O 1
ATOM 2016 N N . ARG A 1 279 ? 15.649 49.614 11.576 1.00 18.32 279 ARG A N 1
ATOM 2017 C CA . ARG A 1 279 ? 15.206 50.267 10.338 1.00 19.06 279 ARG A CA 1
ATOM 2018 C C . ARG A 1 279 ? 13.712 50.516 10.309 1.00 17.55 279 ARG A C 1
ATOM 2019 O O . ARG A 1 279 ? 13.270 51.544 9.805 1.00 18.19 279 ARG A O 1
ATOM 2027 N N . TRP A 1 280 ? 12.937 49.592 10.876 1.00 15.77 280 TRP A N 1
ATOM 2028 C CA . TRP A 1 280 ? 11.482 49.702 10.825 1.00 14.97 280 TRP A CA 1
ATOM 2029 C C . TRP A 1 280 ? 10.838 50.476 11.972 1.00 15.10 280 TRP A C 1
ATOM 2030 O O . TRP A 1 280 ? 9.704 50.907 11.852 1.00 14.94 280 TRP A O 1
ATOM 2041 N N . LEU A 1 281 ? 11.556 50.661 13.087 1.00 15.62 281 LEU A N 1
ATOM 2042 C CA . LEU A 1 281 ? 10.986 51.301 14.286 1.00 16.16 281 LEU A CA 1
ATOM 2043 C C . LEU A 1 281 ? 10.459 52.715 13.996 1.00 17.04 281 LEU A C 1
ATOM 2044 O O . LEU A 1 281 ? 11.231 53.546 13.539 1.00 18.83 281 LEU A O 1
ATOM 2049 N N . ILE A 1 282 ? 9.158 52.934 14.249 1.00 17.66 282 ILE A N 1
ATOM 2050 C CA . ILE A 1 282 ? 8.425 54.202 13.947 1.00 18.50 282 ILE A CA 1
ATOM 2051 C C . ILE A 1 282 ? 9.086 55.355 14.710 1.00 19.14 282 ILE A C 1
ATOM 2052 O O . ILE A 1 282 ? 9.463 55.195 15.856 1.00 16.56 282 ILE A O 1
ATOM 2057 N N . GLY A 1 283 ? 9.164 56.517 14.075 1.00 20.94 283 GLY A N 1
ATOM 2058 C CA . GLY A 1 283 ? 9.444 57.746 14.806 1.00 23.07 283 GLY A CA 1
ATOM 2059 C C . GLY A 1 283 ? 10.910 58.115 14.812 1.00 24.56 283 GLY A C 1
ATOM 2060 O O . GLY A 1 283 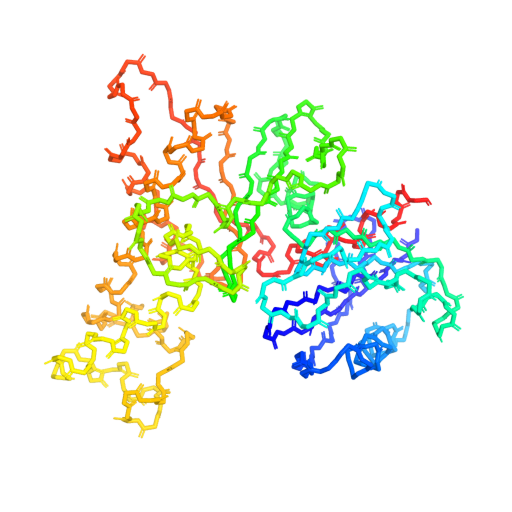? 11.311 59.112 15.429 1.00 26.26 283 GLY A O 1
ATOM 2061 N N . GLY A 1 284 ? 11.697 57.348 14.070 1.00 26.05 284 GLY A N 1
ATOM 2062 C CA . GLY A 1 284 ? 13.100 57.648 13.846 1.00 26.54 284 GLY A CA 1
ATOM 2063 C C . GLY A 1 284 ? 13.847 57.983 15.112 1.00 28.12 284 GLY A C 1
ATOM 2064 O O . GLY A 1 284 ? 13.892 57.176 16.032 1.00 28.19 284 GLY A O 1
ATOM 2065 N N . GLU A 1 285 ? 14.387 59.202 15.156 1.00 29.04 285 GLU A N 1
ATOM 2066 C CA . GLU A 1 285 ? 15.319 59.614 16.209 1.00 29.67 285 GLU A CA 1
ATOM 2067 C C . GLU A 1 285 ? 14.617 60.079 17.484 1.00 29.62 285 GLU A C 1
ATOM 2068 O O . GLU A 1 285 ? 15.274 60.306 18.525 1.00 28.67 285 GLU A O 1
ATOM 2074 N N . TRP A 1 286 ? 13.290 60.186 17.411 1.00 28.18 286 TRP A N 1
ATOM 2075 C CA . TRP A 1 286 ? 12.491 60.882 18.434 1.00 27.73 286 TRP A CA 1
ATOM 2076 C C . TRP A 1 286 ? 12.064 60.015 19.618 1.00 27.29 286 TRP A C 1
ATOM 2077 O O . TRP A 1 286 ? 11.618 60.540 20.650 1.00 28.41 286 TRP A O 1
ATOM 2088 N N . ARG A 1 287 ? 12.249 58.703 19.484 1.00 24.33 287 ARG A N 1
ATOM 2089 C CA . ARG A 1 287 ? 11.795 57.734 20.490 1.00 22.61 287 ARG A CA 1
ATOM 2090 C C . ARG A 1 287 ? 12.831 56.643 20.793 1.00 21.86 287 ARG A C 1
ATOM 2091 O O . ARG A 1 287 ? 13.634 56.274 19.927 1.00 21.03 287 ARG A O 1
ATOM 2099 N N . PRO A 1 288 ? 12.800 56.094 22.020 1.00 21.31 288 PRO A N 1
ATOM 2100 C CA . PRO A 1 288 ? 13.818 55.131 22.392 1.00 20.88 288 PRO A CA 1
ATOM 2101 C C . PRO A 1 288 ? 13.604 53.737 21.783 1.00 20.59 288 PRO A C 1
ATOM 2102 O O . PRO A 1 288 ? 12.492 53.381 21.382 1.00 20.75 288 PRO A O 1
ATOM 2106 N N . HIS A 1 289 ? 14.678 52.973 21.718 1.00 20.15 289 HIS A N 1
ATOM 2107 C CA . HIS A 1 289 ? 14.592 51.619 21.157 1.00 19.60 289 HIS A CA 1
ATOM 2108 C C . HIS A 1 289 ? 14.800 50.542 22.214 1.00 20.12 289 HIS A C 1
ATOM 2109 O O . HIS A 1 289 ? 15.686 50.628 23.064 1.00 21.51 289 HIS A O 1
ATOM 2116 N N . ALA A 1 290 ? 14.000 49.488 22.128 1.00 18.07 290 ALA A N 1
ATOM 2117 C CA . ALA A 1 290 ? 14.185 48.302 22.963 1.00 17.95 290 ALA A CA 1
ATOM 2118 C C . ALA A 1 290 ? 15.455 47.576 22.577 1.00 17.68 290 ALA A C 1
ATOM 2119 O O . ALA A 1 290 ? 15.954 47.730 21.457 1.00 18.05 290 ALA A O 1
ATOM 2121 N N . GLN A 1 291 ? 15.975 46.781 23.510 1.00 18.35 291 GLN A N 1
ATOM 2122 C CA . GLN A 1 291 ? 17.008 45.809 23.191 1.00 18.25 291 GLN A CA 1
ATOM 2123 C C . GLN A 1 291 ? 16.369 44.673 22.402 1.00 17.52 291 GLN A C 1
ATOM 2124 O O . GLN A 1 291 ? 15.163 44.391 22.545 1.00 17.96 291 GLN A O 1
ATOM 2130 N N . VAL A 1 292 ? 17.186 44.050 21.563 1.00 17.38 292 VAL A N 1
ATOM 2131 C CA . VAL A 1 292 ? 16.782 42.841 20.838 1.00 16.23 292 VAL A CA 1
ATOM 2132 C C . VAL A 1 292 ? 17.826 41.794 21.181 1.00 17.36 292 VAL A C 1
ATOM 2133 O O . VAL A 1 292 ? 18.998 41.933 20.817 1.00 19.26 292 VAL A O 1
ATOM 2137 N N . LEU A 1 293 ? 17.388 40.756 21.883 1.00 16.90 293 LEU A N 1
ATOM 2138 C CA . LEU A 1 293 ? 18.315 39.788 22.498 1.00 18.17 293 LEU A CA 1
ATOM 2139 C C . LEU A 1 293 ? 18.004 38.367 22.108 1.00 18.19 293 LEU A C 1
ATOM 2140 O O . LEU A 1 293 ? 16.840 37.994 21.973 1.00 17.68 293 LEU A O 1
ATOM 2145 N N . ALA A 1 294 ? 19.043 37.551 21.942 1.00 18.58 294 ALA A N 1
ATOM 2146 C CA . ALA A 1 294 ? 18.830 36.116 21.809 1.00 19.24 294 ALA A CA 1
ATOM 2147 C C . ALA A 1 294 ? 18.373 35.546 23.145 1.00 19.01 294 ALA A C 1
ATOM 2148 O O . ALA A 1 294 ? 18.852 35.972 24.208 1.00 19.68 294 ALA A O 1
ATOM 2150 N N . ALA A 1 295 ? 17.456 34.583 23.092 1.00 18.30 295 ALA A N 1
ATOM 2151 C CA . ALA A 1 295 ? 17.143 33.772 24.258 1.00 18.20 295 ALA A CA 1
ATOM 2152 C C . ALA A 1 295 ? 18.439 33.162 24.787 1.00 19.29 295 ALA A C 1
ATOM 2153 O O . ALA A 1 295 ? 19.164 32.479 24.060 1.00 19.95 295 ALA A O 1
ATOM 2155 N N . GLN A 1 296 ? 18.748 33.463 26.039 1.00 19.43 296 GLN A N 1
ATOM 2156 C CA . GLN A 1 296 ? 19.949 32.905 26.665 1.00 21.55 296 GLN A CA 1
ATOM 2157 C C . GLN A 1 296 ? 19.919 31.382 26.750 1.00 22.02 296 GLN A C 1
ATOM 2158 O O . GLN A 1 296 ? 20.971 30.714 26.681 1.00 23.02 296 GLN A O 1
ATOM 2164 N N . LEU A 1 297 ? 18.716 30.832 26.901 1.00 21.16 297 LEU A N 1
ATOM 2165 C CA . LEU A 1 297 ? 18.512 29.391 26.950 1.00 21.98 297 LEU A CA 1
ATOM 2166 C C . LEU A 1 297 ? 18.322 28.787 25.557 1.00 21.76 297 LEU A C 1
ATOM 2167 O O . LEU A 1 297 ? 18.185 27.559 25.418 1.00 21.49 297 LEU A O 1
ATOM 2172 N N . GLY A 1 298 ? 18.305 29.649 24.537 1.00 21.02 298 GLY A N 1
ATOM 2173 C CA . GLY A 1 298 ? 18.120 29.215 23.161 1.00 20.97 298 GLY A CA 1
ATOM 2174 C C . GLY A 1 298 ? 16.819 28.455 23.043 1.00 20.87 298 GLY A C 1
ATOM 2175 O O . GLY A 1 298 ? 15.832 28.802 23.690 1.00 20.47 298 GLY A O 1
ATOM 2176 N N . GLY A 1 299 ? 16.842 27.383 22.253 1.00 20.86 299 GLY A N 1
ATOM 2177 C CA . GLY A 1 299 ? 15.663 26.554 22.013 1.00 21.35 299 GLY A CA 1
ATOM 2178 C C . GLY A 1 299 ? 15.141 25.832 23.245 1.00 20.86 299 GLY A C 1
ATOM 2179 O O . GLY A 1 299 ? 14.024 25.302 23.225 1.00 22.22 299 GLY A O 1
ATOM 2180 N N . LYS A 1 300 ? 15.928 25.814 24.321 1.00 21.05 300 LYS A N 1
ATOM 2181 C CA . LYS A 1 300 ? 15.496 25.179 25.565 1.00 21.12 300 LYS A CA 1
ATOM 2182 C C . LYS A 1 300 ? 14.672 26.060 26.509 1.00 19.99 300 LYS A C 1
ATOM 2183 O O . LYS A 1 300 ? 14.242 25.606 27.564 1.00 19.41 300 LYS A O 1
ATOM 2189 N N . ALA A 1 301 ? 14.423 27.318 26.132 1.00 18.14 301 ALA A N 1
ATOM 2190 C CA . ALA A 1 301 ? 13.713 28.216 27.029 1.00 18.05 301 ALA A CA 1
ATOM 2191 C C . ALA A 1 301 ? 12.330 27.696 27.410 1.00 17.88 301 ALA A C 1
ATOM 2192 O O . ALA A 1 301 ? 11.876 27.889 28.530 1.00 19.21 301 ALA A O 1
ATOM 2194 N N . GLY A 1 302 ? 11.634 27.100 26.447 1.00 17.48 302 GLY A N 1
ATOM 2195 C CA . GLY A 1 302 ? 10.275 26.650 26.668 1.00 17.60 302 GLY A CA 1
ATOM 2196 C C . GLY A 1 302 ? 10.208 25.523 27.687 1.00 18.51 302 GLY A C 1
ATOM 2197 O O . GLY A 1 302 ? 9.343 25.525 28.566 1.00 18.54 302 GLY A O 1
ATOM 2198 N N . LEU A 1 303 ? 11.126 24.568 27.587 1.00 19.15 303 LEU A N 1
ATOM 2199 C CA . LEU A 1 303 ? 11.073 23.454 28.542 1.00 19.48 303 LEU A CA 1
ATOM 2200 C C . LEU A 1 303 ? 11.443 23.927 29.941 1.00 19.28 303 LEU A C 1
ATOM 2201 O O . LEU A 1 303 ? 10.833 23.507 30.922 1.00 19.20 303 LEU A O 1
ATOM 2206 N N . VAL A 1 304 ? 12.412 24.846 30.028 1.00 19.07 304 VAL A N 1
ATOM 2207 C CA . VAL A 1 304 ? 12.777 25.442 31.324 1.00 19.91 304 VAL A CA 1
ATOM 2208 C C . VAL A 1 304 ? 11.602 26.239 31.907 1.00 19.39 304 VAL A C 1
ATOM 2209 O O . VAL A 1 304 ? 11.207 26.062 33.063 1.00 20.46 304 VAL A O 1
ATOM 2213 N N . GLY A 1 305 ? 11.019 27.130 31.100 1.00 18.83 305 GLY A N 1
ATOM 2214 C CA . GLY A 1 305 ? 9.898 27.880 31.587 1.00 19.22 305 GLY A CA 1
ATOM 2215 C C . GLY A 1 305 ? 8.714 27.016 31.968 1.00 18.49 305 GLY A C 1
ATOM 2216 O O . GLY A 1 305 ? 8.063 27.291 32.967 1.00 19.53 305 GLY A O 1
ATOM 2217 N N . ALA A 1 306 ? 8.417 25.986 31.167 1.00 18.43 306 ALA A N 1
ATOM 2218 C CA . ALA A 1 306 ? 7.308 25.089 31.473 1.00 18.84 306 ALA A CA 1
ATOM 2219 C C . ALA A 1 306 ? 7.530 24.324 32.783 1.00 20.42 306 ALA A C 1
ATOM 2220 O O . ALA A 1 306 ? 6.608 24.204 33.588 1.00 20.68 306 ALA A O 1
ATOM 2222 N N . ALA A 1 307 ? 8.758 23.854 32.984 1.00 20.80 307 ALA A N 1
ATOM 2223 C CA . ALA A 1 307 ? 9.160 23.208 34.252 1.00 21.74 307 ALA A CA 1
ATOM 2224 C C . ALA A 1 307 ? 8.921 24.161 35.415 1.00 23.01 307 ALA A C 1
ATOM 2225 O O . ALA A 1 307 ? 8.368 23.769 36.448 1.00 24.46 307 ALA A O 1
ATOM 2227 N N . ASP A 1 308 ? 9.330 25.420 35.254 1.00 22.99 308 ASP A N 1
ATOM 2228 C CA . ASP A 1 308 ? 9.201 26.356 36.352 1.00 24.36 308 ASP A CA 1
ATOM 2229 C C . ASP A 1 308 ? 7.746 26.726 36.595 1.00 25.29 308 ASP A C 1
ATOM 2230 O O . ASP A 1 308 ? 7.345 26.906 37.733 1.00 26.16 308 ASP A O 1
ATOM 2235 N N . LEU A 1 309 ? 6.947 26.834 35.523 1.00 25.85 309 LEU A N 1
ATOM 2236 C CA . LEU A 1 309 ? 5.522 27.117 35.686 1.00 27.36 309 LEU A CA 1
ATOM 2237 C C . LEU A 1 309 ? 4.785 25.958 36.388 1.00 29.49 309 LEU A C 1
ATOM 2238 O O . LEU A 1 309 ? 3.790 26.181 37.076 1.00 31.33 309 LEU A O 1
ATOM 2243 N N . ALA A 1 310 ? 5.289 24.736 36.234 1.00 30.55 310 ALA A N 1
ATOM 2244 C CA . ALA A 1 310 ? 4.729 23.584 36.947 1.00 32.67 310 ALA A CA 1
ATOM 2245 C C . ALA A 1 310 ? 5.008 23.704 38.443 1.00 35.12 310 ALA A C 1
ATOM 2246 O O . ALA A 1 310 ? 4.158 23.364 39.261 1.00 36.25 310 ALA A O 1
ATOM 2248 N N . ARG A 1 311 ? 6.200 24.200 38.778 1.00 37.26 311 ARG A N 1
ATOM 2249 C CA . ARG A 1 311 ? 6.660 24.320 40.172 1.00 40.43 311 ARG A CA 1
ATOM 2250 C C . ARG A 1 311 ? 5.868 25.381 40.930 1.00 42.57 311 ARG A C 1
ATOM 2251 O O . ARG A 1 311 ? 5.674 25.266 42.137 1.00 44.02 311 ARG A O 1
ATOM 2259 N N . GLN A 1 312 ? 5.412 26.409 40.216 1.00 44.33 312 GLN A N 1
ATOM 2260 C CA . GLN A 1 312 ? 4.522 27.415 40.795 1.00 46.96 312 GLN A CA 1
ATOM 2261 C C . GLN A 1 312 ? 3.032 27.047 40.662 1.00 47.88 312 GLN A C 1
ATOM 2262 O O . GLN A 1 312 ? 2.164 27.927 40.597 1.00 48.98 312 GLN A O 1
ATOM 2268 N N . GLY A 1 313 ? 2.747 25.745 40.622 1.00 48.38 313 GLY A N 1
ATOM 2269 C CA . GLY A 1 313 ? 1.374 25.238 40.648 1.00 49.00 313 GLY A CA 1
ATOM 2270 C C . GLY A 1 313 ? 1.023 24.616 41.991 1.00 50.41 313 GLY A C 1
ATOM 2271 O O . GLY A 1 313 ? 1.805 23.837 42.552 1.00 51.06 313 GLY A O 1
#

Organism: Streptomyces griseus subsp. griseus (strain JCM 4626 / CBS 651.72 / NBRC 13350 / KCC S-0626 / ISP 5235) (NCBI:txid455632)

Solvent-accessible surface area: 13406 Å² total; per-residue (Å²): 54,39,2,0,0,0,26,0,15,18,73,110,0,22,0,0,0,0,28,86,108,6,151,54,81,23,82,50,136,58,72,22,34,120,70,12,124,19,0,7,75,10,0,22,50,0,10,69,30,0,24,146,84,57,134,27,116,10,0,0,0,0,0,25,4,46,5,20,69,163,90,20,28,0,53,57,1,25,47,17,99,0,130,133,17,46,0,64,90,81,0,51,141,119,36,65,46,84,6,24,0,3,9,26,0,2,0,4,1,33,0,0,33,80,32,2,10,0,104,87,34,76,52,1,1,0,1,16,0,25,25,17,6,13,1,0,10,0,72,39,63,119,16,89,39,50,177,127,3,45,32,8,34,10,0,33,72,155,43,42,83,126,15,67,144,11,41,26,70,62,82,0,2,3,8,43,19,0,2,16,134,3,3,33,84,5,0,60,93,49,1,108,76,49,68,129,68,0,72,61,0,23,62,68,33,114,46,48,47,125,17,6,107,27,151,31,0,4,72,0,8,125,106,46,4,78,6,0,74,61,0,7,158,30,0,3,114,44,0,0,24,4,0,3,81,2,4,70,121,63,103,8,52,0,0,1,0,0,14,34,20,3,97,38,23,99,42,0,0,50,33,0,70,121,0,0,121,157,125,15,119,36,57,153,214,65,112,98,14,91,2,47,27,6,126,39,7,32,74,2,2,5,0,0,0,0,2,16,8,42,112,99

Secondary structure (DSSP, 8-state):
-EEEEEEE-SSEEEEEEE-TT--B---EEEEPPSSHHHHHHHHHHHHHHHHTT--EEEEEEEESSEE-TTSS-EEE-SSS--EEE-HHHHHHHHH-S-EEEEEHHHHHHHHHHHHSTTTT-SSEEEEEESSSEEEEEEETTEE---TTS----GGGSBSSTT-SB-TTS-BSBGGGTSSHHHHHHHHHHHHHH-GGG-HHHHHTTTSSSTT--HHHHHHHHHTT-HHHHHHHHHHHHHHHHHHHHHHHHH--SEEEEESGGGGGTHHHHHHHHHHHHHH-TTGGGS---EEEE-TTGGGHHHHHHHHHHHT-

Radius of gyration: 18.82 Å; Cα contacts (8 Å, |Δi|>4): 789; chains: 1; bounding box: 41×53×53 Å

B-factor: mean 23.52, std 8.44, range [3.44, 52.27]